Protein AF-F3BD46-F1 (afdb_monomer)

Mean predicted aligned error: 6.46 Å

Solvent-accessible surface area (backbone atoms only — not comparable to full-atom values): 10690 Å² total; per-residue (Å²): 111,69,47,58,53,50,15,53,55,27,50,74,69,71,36,75,68,16,64,72,34,66,43,64,67,52,52,50,32,27,54,51,21,28,62,57,27,61,49,89,76,69,59,54,69,64,49,46,55,55,54,48,50,62,52,49,51,61,47,48,57,54,47,53,55,53,51,52,51,35,58,75,79,46,43,91,50,68,44,73,68,30,50,53,32,47,76,59,25,43,30,92,49,39,88,86,44,49,82,42,40,62,56,34,54,51,53,49,49,57,65,46,43,44,54,47,56,66,58,53,74,60,100,55,30,68,62,47,48,54,51,52,49,54,49,40,47,58,53,27,65,80,38,77,91,44,63,35,62,53,49,43,40,19,53,50,28,17,51,48,38,56,42,53,89,78,51,92,51,63,68,64,52,51,52,49,57,51,50,53,52,50,53,59,47,45,50,56,54,53,56,59,57,76,77,108

Structure (mmCIF, N/CA/C/O backbone):
data_AF-F3BD46-F1
#
_entry.id   AF-F3BD46-F1
#
loop_
_atom_site.group_PDB
_atom_site.id
_atom_site.type_symbol
_atom_site.label_atom_id
_atom_site.label_alt_id
_atom_site.label_comp_id
_atom_site.label_asym_id
_atom_site.label_entity_id
_atom_site.label_seq_id
_atom_site.pdbx_PDB_ins_code
_atom_site.Cartn_x
_atom_site.Cartn_y
_atom_site.Cartn_z
_atom_site.occupancy
_atom_site.B_iso_or_equiv
_atom_site.auth_seq_id
_atom_site.auth_comp_id
_atom_site.auth_asym_id
_atom_site.auth_atom_id
_atom_site.pdbx_PDB_model_num
ATOM 1 N N . MET A 1 1 ? -3.972 -17.807 -8.452 1.00 60.12 1 MET A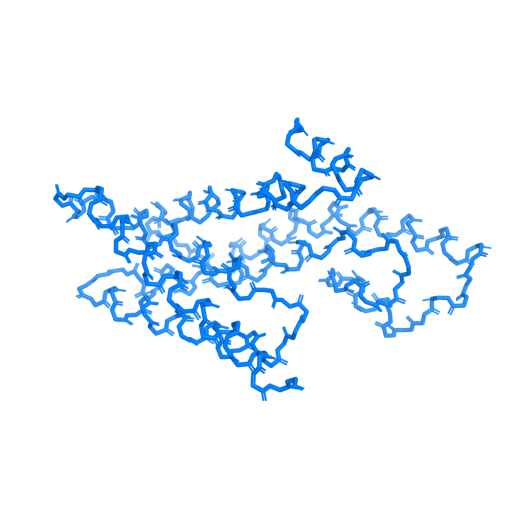 N 1
ATOM 2 C CA . MET A 1 1 ? -3.438 -18.130 -9.793 1.00 60.12 1 MET A CA 1
ATOM 3 C C . MET A 1 1 ? -4.507 -17.967 -10.872 1.00 60.12 1 MET A C 1
ATOM 5 O O . MET A 1 1 ? -4.306 -17.163 -11.768 1.00 60.12 1 MET A O 1
ATOM 9 N N . SER A 1 2 ? -5.668 -18.624 -10.754 1.00 72.56 2 SER A N 1
ATOM 10 C CA . SER A 1 2 ? -6.713 -18.619 -11.796 1.00 72.56 2 SER A CA 1
ATOM 11 C C . SER A 1 2 ? -7.241 -17.229 -12.183 1.00 72.56 2 SER A C 1
ATOM 13 O O . SER A 1 2 ? -7.426 -16.976 -13.364 1.00 72.56 2 SER A O 1
ATOM 15 N N . MET A 1 3 ? -7.403 -16.294 -11.237 1.00 77.56 3 MET A N 1
ATOM 16 C CA . MET A 1 3 ? -7.870 -14.931 -11.557 1.00 77.56 3 MET A CA 1
ATOM 17 C C . MET A 1 3 ? -6.875 -14.124 -12.408 1.00 77.56 3 MET A C 1
ATOM 19 O O . MET A 1 3 ? -7.290 -13.411 -13.310 1.00 77.56 3 MET A O 1
ATOM 23 N N . ILE A 1 4 ? -5.564 -14.281 -12.192 1.00 77.44 4 ILE A N 1
ATOM 24 C CA . ILE A 1 4 ? -4.536 -13.580 -12.985 1.00 77.44 4 ILE A CA 1
ATOM 25 C C . ILE A 1 4 ? -4.505 -14.128 -14.416 1.00 77.44 4 ILE A C 1
ATOM 27 O O . ILE A 1 4 ? -4.425 -13.366 -15.375 1.00 77.44 4 ILE A O 1
ATOM 31 N N . VAL A 1 5 ? -4.630 -15.450 -14.564 1.00 81.50 5 VAL A N 1
ATOM 32 C CA . VAL A 1 5 ? -4.698 -16.097 -15.881 1.00 81.50 5 VAL A CA 1
ATOM 33 C C . VAL A 1 5 ? -5.934 -15.621 -16.648 1.00 81.50 5 VAL A C 1
ATOM 35 O O . VAL A 1 5 ? -5.814 -15.204 -17.795 1.00 81.50 5 VAL A O 1
ATOM 38 N N . VAL A 1 6 ? -7.105 -15.604 -16.002 1.00 84.81 6 VAL A N 1
ATOM 39 C CA . VAL A 1 6 ? -8.352 -15.113 -16.613 1.00 84.81 6 VAL A CA 1
ATOM 40 C C . VAL A 1 6 ? -8.254 -13.628 -16.972 1.00 84.81 6 VAL A C 1
ATOM 42 O O . VAL A 1 6 ? -8.655 -13.255 -18.070 1.00 84.81 6 VAL A O 1
ATOM 45 N N . CYS A 1 7 ? -7.662 -12.796 -16.107 1.00 86.00 7 CYS A N 1
ATOM 46 C CA . CYS A 1 7 ? -7.383 -11.389 -16.404 1.00 86.00 7 CYS A CA 1
ATOM 47 C C . CYS A 1 7 ? -6.594 -11.242 -17.711 1.00 86.00 7 CYS A C 1
ATOM 49 O O . CYS A 1 7 ? -7.043 -10.539 -18.609 1.00 86.00 7 CYS A O 1
ATOM 51 N N . HIS A 1 8 ? -5.459 -11.930 -17.859 1.00 84.38 8 HIS A N 1
ATOM 52 C CA . HIS A 1 8 ? -4.630 -11.803 -19.061 1.00 84.38 8 HIS A CA 1
ATOM 53 C C . HIS A 1 8 ? -5.284 -12.379 -20.322 1.00 84.38 8 HIS A C 1
ATOM 55 O O . HIS A 1 8 ? -5.135 -11.796 -21.394 1.00 84.38 8 HIS A O 1
ATOM 61 N N . ILE A 1 9 ? -6.050 -13.470 -20.207 1.00 88.81 9 ILE A N 1
ATOM 62 C CA . ILE A 1 9 ? -6.841 -13.996 -21.330 1.00 88.81 9 ILE A CA 1
ATOM 63 C C . ILE A 1 9 ? -7.860 -12.944 -21.787 1.00 88.81 9 ILE A C 1
ATOM 65 O O . ILE A 1 9 ? -7.959 -12.653 -22.974 1.00 88.81 9 ILE A O 1
ATOM 69 N N . LEU A 1 10 ? -8.588 -12.323 -20.859 1.00 89.00 10 LEU A N 1
ATOM 70 C CA . LEU A 1 10 ? -9.573 -11.292 -21.192 1.00 89.00 10 LEU A CA 1
ATOM 71 C C . LEU A 1 10 ? -8.922 -10.008 -21.729 1.00 89.00 10 LEU A C 1
ATOM 73 O O . LEU A 1 10 ? -9.475 -9.416 -22.651 1.00 89.00 10 LEU A O 1
ATOM 77 N N . GLN A 1 11 ? -7.736 -9.620 -21.234 1.00 88.12 11 GLN A N 1
ATOM 78 C CA . GLN A 1 11 ? -6.953 -8.508 -21.800 1.00 88.12 11 GLN A CA 1
ATOM 79 C C . GLN A 1 11 ? -6.564 -8.783 -23.251 1.00 88.12 11 GLN A C 1
ATOM 81 O O . GLN A 1 11 ? -6.667 -7.888 -24.084 1.00 88.12 11 GLN A O 1
ATOM 86 N N . PHE A 1 12 ? -6.159 -10.018 -23.563 1.00 89.75 12 PHE A N 1
ATOM 87 C CA . PHE A 1 12 ? -5.851 -10.422 -24.934 1.00 89.75 12 PHE A CA 1
ATOM 88 C C . PHE A 1 12 ? -7.067 -10.274 -25.862 1.00 89.75 12 PHE A C 1
ATOM 90 O O . PHE A 1 12 ? -6.924 -9.828 -26.996 1.00 89.75 12 PHE A O 1
ATOM 97 N N . TYR A 1 13 ? -8.270 -10.574 -25.366 1.00 91.81 13 TYR A N 1
ATOM 98 C CA . TYR A 1 13 ? -9.524 -10.375 -26.101 1.00 91.81 13 TYR A CA 1
ATOM 99 C C . TYR A 1 13 ? -10.076 -8.938 -26.043 1.00 91.81 13 TYR A C 1
ATOM 101 O O . TYR A 1 13 ? -11.171 -8.699 -26.549 1.00 91.81 13 TYR A O 1
ATOM 109 N N . GLY A 1 14 ? -9.368 -7.985 -25.424 1.00 89.50 14 GLY A N 1
ATOM 110 C CA . GLY A 1 14 ? -9.833 -6.601 -25.274 1.00 89.50 14 GLY A CA 1
ATOM 111 C C . GLY A 1 14 ? -11.095 -6.459 -24.416 1.00 89.50 14 GLY A C 1
ATOM 112 O O . GLY A 1 14 ? -11.846 -5.503 -24.573 1.00 89.50 14 GLY A O 1
ATOM 113 N N . ASN A 1 15 ? -11.370 -7.428 -23.539 1.00 89.12 15 ASN A N 1
ATOM 114 C CA . ASN A 1 15 ? -12.560 -7.428 -22.701 1.00 89.12 15 ASN A CA 1
ATOM 115 C C . ASN A 1 15 ? -12.283 -6.733 -21.360 1.00 89.12 15 ASN A C 1
ATOM 117 O O . ASN A 1 15 ? -11.462 -7.197 -20.568 1.00 89.12 15 ASN A O 1
ATOM 121 N N . GLU A 1 16 ? -13.040 -5.674 -21.073 1.00 86.50 16 GLU A N 1
ATOM 122 C CA . GLU A 1 16 ? -12.985 -4.873 -19.838 1.00 86.50 16 GLU A CA 1
ATOM 123 C C . GLU A 1 16 ? -13.205 -5.688 -18.547 1.00 86.50 16 GLU A C 1
ATOM 125 O O . GLU A 1 16 ? -12.746 -5.304 -17.468 1.00 86.50 16 GLU A O 1
ATOM 130 N N . LEU A 1 17 ? -13.838 -6.868 -18.630 1.00 85.38 17 LEU A N 1
ATOM 131 C CA . LEU A 1 17 ? -13.924 -7.807 -17.503 1.00 85.38 17 LEU A CA 1
ATOM 132 C C . LEU A 1 17 ? -12.543 -8.230 -16.989 1.00 85.38 17 LEU A C 1
ATOM 134 O O . LEU A 1 17 ? -12.424 -8.628 -15.833 1.00 85.38 17 LEU A O 1
ATOM 138 N N . ALA A 1 18 ? -11.487 -8.099 -17.794 1.00 82.81 18 ALA A N 1
ATOM 139 C CA . ALA A 1 18 ? -10.114 -8.292 -17.350 1.00 82.81 18 ALA A CA 1
ATOM 140 C C . ALA A 1 18 ? -9.789 -7.536 -16.054 1.00 82.81 18 ALA A C 1
ATOM 142 O O . ALA A 1 18 ? -9.187 -8.103 -15.138 1.00 82.81 18 ALA A O 1
ATOM 143 N N . TYR A 1 19 ? -10.230 -6.281 -15.942 1.00 79.19 19 TYR A N 1
ATOM 144 C CA . TYR A 1 19 ? -9.939 -5.438 -14.785 1.00 79.19 19 TYR A CA 1
ATOM 145 C C . TYR A 1 19 ? -10.627 -5.933 -13.507 1.00 79.19 19 TYR A C 1
ATOM 147 O O . TYR A 1 19 ? -10.079 -5.773 -12.419 1.00 79.19 19 TYR A O 1
ATOM 155 N N . TRP A 1 20 ? -11.762 -6.629 -13.631 1.00 78.00 20 TRP A N 1
ATOM 156 C CA . TRP A 1 20 ? -12.459 -7.253 -12.501 1.00 78.00 20 TRP A CA 1
ATOM 157 C C . TRP A 1 20 ? -11.694 -8.439 -11.918 1.00 78.00 20 TRP A C 1
ATOM 159 O O . TRP A 1 20 ? -11.772 -8.706 -10.721 1.00 78.00 20 TRP A O 1
ATOM 169 N N . PHE A 1 21 ? -10.929 -9.146 -12.750 1.00 81.62 21 PHE A N 1
ATOM 170 C CA . PHE A 1 21 ? -10.084 -10.251 -12.302 1.00 81.62 21 PHE A CA 1
ATOM 171 C C . PHE A 1 21 ? -8.694 -9.783 -11.840 1.00 81.62 21 PHE A C 1
ATOM 173 O O . PHE A 1 21 ? -7.981 -10.538 -11.173 1.00 81.62 21 PHE A O 1
ATOM 180 N N . ASN A 1 22 ? -8.331 -8.522 -12.099 1.00 82.94 22 ASN A N 1
ATOM 181 C CA . ASN A 1 22 ? -7.104 -7.884 -11.617 1.00 82.94 22 ASN A CA 1
ATOM 182 C C . ASN A 1 22 ? -7.241 -7.327 -10.182 1.00 82.94 22 ASN A C 1
ATOM 184 O O . ASN A 1 22 ? -6.902 -6.178 -9.893 1.00 82.94 22 ASN A O 1
ATOM 188 N N . VAL A 1 23 ? -7.767 -8.152 -9.272 1.00 85.06 23 VAL A N 1
ATOM 189 C CA . VAL A 1 23 ? -8.013 -7.795 -7.858 1.00 85.06 23 VAL A CA 1
ATOM 190 C C . VAL A 1 23 ? -7.050 -8.480 -6.880 1.00 85.06 23 VAL A C 1
ATOM 192 O O . VAL A 1 23 ? -7.181 -8.363 -5.660 1.00 85.06 23 VAL A O 1
ATOM 195 N N . GLY A 1 24 ? -6.075 -9.232 -7.400 1.00 85.19 24 GLY A N 1
ATOM 196 C CA . GLY A 1 24 ? -5.182 -10.063 -6.589 1.00 85.19 24 GLY A CA 1
ATOM 197 C C . GLY A 1 24 ? -4.352 -9.266 -5.579 1.00 85.19 24 GLY A C 1
ATOM 198 O O . GLY A 1 24 ? -4.211 -9.692 -4.432 1.00 85.19 24 GLY A O 1
ATOM 199 N N . VAL A 1 25 ? -3.847 -8.095 -5.976 1.00 86.19 25 VAL A N 1
ATOM 200 C CA . VAL A 1 25 ? -3.050 -7.226 -5.095 1.00 86.19 25 VAL A CA 1
ATOM 201 C C . VAL A 1 25 ? -3.919 -6.650 -3.978 1.00 86.19 25 VAL A C 1
ATOM 203 O O . VAL A 1 25 ? -3.523 -6.662 -2.818 1.00 86.19 25 VAL A O 1
ATOM 206 N N . GLN A 1 26 ? -5.138 -6.229 -4.295 1.00 89.56 26 GLN A N 1
ATOM 207 C CA . GLN A 1 26 ? -6.104 -5.664 -3.360 1.00 89.56 26 GLN A CA 1
ATOM 208 C C . GLN A 1 26 ? -6.492 -6.706 -2.304 1.00 89.56 26 GLN A C 1
ATOM 210 O O . GLN A 1 26 ? -6.464 -6.411 -1.110 1.00 89.56 26 GLN A O 1
ATOM 215 N N . ILE A 1 27 ? -6.762 -7.950 -2.720 1.00 90.62 27 ILE A N 1
ATOM 216 C CA . ILE A 1 27 ? -7.024 -9.070 -1.802 1.00 90.62 27 ILE A CA 1
ATOM 217 C C . ILE A 1 27 ? -5.813 -9.322 -0.896 1.00 90.62 27 ILE A C 1
ATOM 219 O O . ILE A 1 27 ? -5.972 -9.449 0.319 1.00 90.62 27 ILE A O 1
ATOM 223 N N . PHE A 1 28 ? -4.600 -9.359 -1.459 1.00 92.56 28 PHE A N 1
ATOM 224 C CA . PHE A 1 28 ? -3.374 -9.531 -0.677 1.00 92.56 28 PHE A CA 1
ATOM 225 C C . PHE A 1 28 ? -3.211 -8.428 0.380 1.00 92.56 28 PHE A C 1
ATOM 227 O O . PHE A 1 28 ? -2.943 -8.726 1.546 1.00 92.56 28 PHE A O 1
ATOM 234 N N . LEU A 1 29 ? -3.423 -7.166 0.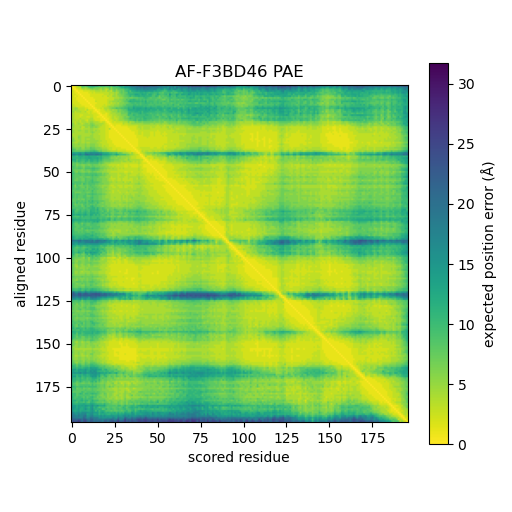001 1.00 94.50 29 LEU A N 1
ATOM 235 C CA . LEU A 1 29 ? -3.326 -6.022 0.906 1.00 94.50 29 LEU A CA 1
ATOM 236 C C . LEU A 1 29 ? -4.391 -6.064 2.006 1.00 94.50 29 LEU A C 1
ATOM 238 O O . LEU A 1 29 ? -4.065 -5.799 3.161 1.00 94.50 29 LEU A O 1
ATOM 242 N N . ILE A 1 30 ? -5.626 -6.461 1.687 1.00 95.00 30 ILE A N 1
ATOM 243 C CA . ILE A 1 30 ? -6.704 -6.634 2.674 1.00 95.00 30 ILE A CA 1
ATOM 244 C C . ILE A 1 30 ? -6.345 -7.724 3.690 1.00 95.00 30 ILE A C 1
ATOM 246 O O . ILE A 1 30 ? -6.457 -7.519 4.898 1.00 95.00 30 ILE A O 1
ATOM 250 N N . ILE A 1 31 ? -5.880 -8.885 3.222 1.00 95.56 31 ILE A N 1
ATOM 251 C CA . ILE A 1 31 ? -5.471 -9.980 4.113 1.00 95.56 31 ILE A CA 1
ATOM 252 C C . ILE A 1 31 ? -4.304 -9.526 4.995 1.00 95.56 31 ILE A C 1
ATOM 254 O O . ILE A 1 31 ? -4.313 -9.740 6.208 1.00 95.56 31 ILE A O 1
ATOM 258 N N . SER A 1 32 ? -3.308 -8.870 4.399 1.00 95.25 32 SER A N 1
ATOM 259 C CA . SER A 1 32 ? -2.136 -8.391 5.122 1.00 95.25 32 SER A CA 1
ATOM 260 C C . SER A 1 32 ? -2.510 -7.359 6.189 1.00 95.25 32 SER A C 1
ATOM 262 O O . SER A 1 32 ? -2.075 -7.492 7.335 1.00 95.25 32 SER A O 1
ATOM 264 N N . GLY A 1 33 ? -3.322 -6.356 5.848 1.00 95.81 33 GLY A N 1
ATOM 265 C CA . GLY A 1 33 ? -3.763 -5.328 6.789 1.00 95.81 33 GLY A CA 1
ATOM 266 C C . GLY A 1 33 ? -4.569 -5.930 7.935 1.00 95.81 33 GLY A C 1
ATOM 267 O O . GLY A 1 33 ? -4.274 -5.650 9.097 1.00 95.81 33 GLY A O 1
ATOM 268 N N . TYR A 1 34 ? -5.485 -6.856 7.636 1.00 95.50 34 TYR A N 1
ATOM 269 C CA . TYR A 1 34 ? -6.251 -7.587 8.649 1.00 95.50 34 TYR A CA 1
ATOM 270 C C . TYR A 1 34 ? -5.360 -8.376 9.626 1.00 95.50 34 TYR A C 1
ATOM 272 O O . TYR A 1 34 ? -5.562 -8.326 10.841 1.00 95.50 34 TYR A O 1
ATOM 280 N N . LEU A 1 35 ? -4.347 -9.093 9.125 1.00 94.81 35 LEU A N 1
ATOM 281 C CA . LEU A 1 35 ? -3.439 -9.887 9.964 1.00 94.81 35 LEU A CA 1
ATOM 282 C C . LEU A 1 35 ? -2.547 -9.017 10.858 1.00 94.81 35 LEU A C 1
ATOM 284 O O . LEU A 1 35 ? -2.291 -9.369 12.011 1.00 94.81 35 LEU A O 1
ATOM 288 N N . TYR A 1 36 ? -2.051 -7.886 10.351 1.00 94.62 36 TYR A N 1
ATOM 289 C CA . TYR A 1 36 ? -1.250 -6.971 11.165 1.00 94.62 36 TYR A CA 1
ATOM 290 C C . TYR A 1 36 ? -2.107 -6.142 12.130 1.00 94.62 36 TYR A C 1
ATOM 292 O O . TYR A 1 36 ? -1.639 -5.833 13.227 1.00 94.62 36 TYR A O 1
ATOM 300 N N . GLY A 1 37 ? -3.360 -5.849 11.776 1.00 92.69 37 GLY A N 1
ATOM 301 C CA . GLY A 1 37 ? -4.309 -5.128 12.624 1.00 92.69 37 GLY A CA 1
ATOM 302 C C . GLY A 1 37 ? -4.684 -5.871 13.906 1.00 92.69 37 GLY A C 1
ATOM 303 O O . GLY A 1 37 ? -4.949 -5.226 14.914 1.00 92.69 37 GLY A O 1
ATOM 304 N N . GLN A 1 38 ? -4.601 -7.204 13.915 1.00 91.44 38 GLN A N 1
ATOM 305 C CA . GLN A 1 38 ? -4.827 -8.031 15.111 1.00 91.44 38 GLN A CA 1
ATOM 306 C C . GLN A 1 38 ? -3.676 -7.982 16.125 1.00 91.44 38 GLN A C 1
ATOM 308 O O . GLN A 1 38 ? -3.826 -8.414 17.266 1.00 91.44 38 GLN A O 1
ATOM 313 N N . LYS A 1 39 ? -2.493 -7.490 15.738 1.00 90.00 39 LYS A N 1
ATOM 314 C CA . LYS A 1 39 ? -1.341 -7.469 16.646 1.00 90.00 39 LYS A CA 1
ATOM 315 C C . LYS A 1 39 ? -1.489 -6.336 17.652 1.00 90.00 39 LYS A C 1
ATOM 317 O O . LYS A 1 39 ? -1.565 -5.168 17.271 1.00 90.00 39 LYS A O 1
ATOM 322 N N . SER A 1 40 ? -1.464 -6.673 18.940 1.00 77.25 40 SER A N 1
ATOM 323 C CA . SER A 1 40 ? -1.610 -5.710 20.039 1.00 77.25 40 SER A CA 1
ATOM 324 C C . SER A 1 40 ? -0.524 -4.632 20.025 1.00 77.25 40 SER A C 1
ATOM 326 O O . SER A 1 40 ? -0.832 -3.454 20.184 1.00 77.25 40 SER A O 1
ATOM 328 N N . ARG A 1 41 ? 0.735 -5.009 19.766 1.00 78.88 41 ARG A N 1
ATOM 329 C CA . ARG A 1 41 ? 1.866 -4.079 19.676 1.00 78.88 41 ARG A CA 1
ATOM 330 C C . ARG A 1 41 ? 2.808 -4.456 18.541 1.00 78.88 41 ARG A C 1
ATOM 332 O O . ARG A 1 41 ? 3.178 -5.617 18.382 1.00 78.88 41 ARG A O 1
ATOM 339 N N . ILE A 1 42 ? 3.236 -3.449 17.786 1.00 87.56 42 ILE A N 1
ATOM 340 C CA . ILE A 1 42 ? 4.229 -3.586 16.722 1.00 87.56 42 ILE A CA 1
ATOM 341 C C . ILE A 1 42 ? 5.456 -2.750 17.096 1.00 87.56 42 ILE A C 1
ATOM 343 O O . ILE A 1 42 ? 5.364 -1.532 17.227 1.00 87.56 42 ILE A O 1
ATOM 347 N N . ASN A 1 43 ? 6.608 -3.400 17.285 1.00 91.38 43 ASN A N 1
ATOM 348 C CA . ASN A 1 43 ? 7.888 -2.701 17.411 1.00 91.38 43 ASN A CA 1
ATOM 349 C C . ASN A 1 43 ? 8.330 -2.231 16.020 1.00 91.38 43 ASN A C 1
ATOM 351 O O . ASN A 1 43 ? 8.633 -3.062 15.165 1.00 91.38 43 ASN A O 1
ATOM 355 N N . SER A 1 44 ? 8.365 -0.916 15.797 1.00 91.12 44 SER A N 1
ATOM 356 C CA . SER A 1 44 ? 8.598 -0.327 14.474 1.00 91.12 44 SER A CA 1
ATOM 357 C C . SER A 1 44 ? 9.902 -0.796 13.825 1.00 91.12 44 SER A C 1
ATOM 359 O O . SER A 1 44 ? 9.886 -1.234 12.679 1.00 91.12 44 SER A O 1
ATOM 361 N N . ILE A 1 45 ? 11.024 -0.754 14.552 1.00 91.25 45 ILE A N 1
ATOM 362 C CA . ILE A 1 45 ? 12.352 -1.054 13.987 1.00 91.25 45 ILE A CA 1
ATOM 363 C C . ILE A 1 45 ? 12.441 -2.528 13.590 1.00 91.25 45 ILE A C 1
ATOM 365 O O . ILE A 1 45 ? 12.858 -2.867 12.481 1.00 91.25 45 ILE A O 1
ATOM 369 N N . GLU A 1 46 ? 12.018 -3.411 14.492 1.00 92.88 46 GLU A N 1
ATOM 370 C CA . GLU A 1 46 ? 12.056 -4.852 14.261 1.00 92.88 46 GLU A CA 1
ATOM 371 C C . GLU A 1 46 ? 11.088 -5.263 13.144 1.00 92.88 46 GLU A C 1
ATOM 373 O O . GLU A 1 46 ? 11.421 -6.093 12.294 1.00 92.88 46 GLU A O 1
ATOM 378 N N . PHE A 1 47 ? 9.919 -4.618 13.091 1.00 93.50 47 PHE A N 1
ATOM 379 C CA . PHE A 1 47 ? 8.936 -4.810 12.035 1.00 93.50 47 PHE A CA 1
ATOM 380 C C . PHE A 1 47 ? 9.487 -4.424 10.664 1.00 93.50 47 PHE A C 1
ATOM 382 O O . PHE A 1 47 ? 9.397 -5.227 9.732 1.00 93.50 47 PHE A O 1
ATOM 389 N N . TYR A 1 48 ? 10.074 -3.231 10.530 1.00 93.44 48 TYR A N 1
ATOM 390 C CA . TYR A 1 48 ? 10.654 -2.798 9.261 1.00 93.44 48 TYR A CA 1
ATOM 391 C C . TYR A 1 48 ? 11.765 -3.743 8.840 1.00 93.44 48 TYR A C 1
ATOM 393 O O . TYR A 1 48 ? 11.680 -4.325 7.764 1.00 93.44 48 TYR A O 1
ATOM 401 N N . LYS A 1 49 ? 12.743 -4.002 9.716 1.00 93.25 49 LYS A N 1
ATOM 402 C CA . LYS A 1 49 ? 13.877 -4.880 9.405 1.00 93.25 49 LYS A CA 1
ATOM 403 C C . LYS A 1 49 ? 13.418 -6.258 8.932 1.00 93.25 49 LYS A C 1
ATOM 405 O O . LYS A 1 49 ? 13.912 -6.750 7.922 1.00 93.25 49 LYS A O 1
ATOM 410 N N . LYS A 1 50 ? 12.464 -6.876 9.633 1.00 93.69 50 LYS A N 1
ATOM 411 C CA . LYS A 1 50 ? 11.957 -8.210 9.294 1.00 93.69 50 LYS A CA 1
ATOM 412 C C . LYS A 1 50 ? 11.239 -8.227 7.947 1.00 93.69 50 LYS A C 1
ATOM 414 O O . LYS A 1 50 ? 11.533 -9.078 7.110 1.00 93.69 50 LYS A O 1
ATOM 419 N N . ASN A 1 51 ? 10.285 -7.320 7.745 1.00 91.75 51 ASN A N 1
ATOM 420 C CA . ASN A 1 51 ? 9.418 -7.369 6.572 1.00 91.75 51 ASN A CA 1
ATOM 421 C C . ASN A 1 51 ? 10.095 -6.799 5.316 1.00 91.75 51 ASN A C 1
ATOM 423 O O . ASN A 1 51 ? 9.917 -7.356 4.237 1.00 91.75 51 ASN A O 1
ATOM 427 N N . PHE A 1 52 ? 10.915 -5.752 5.457 1.00 91.06 52 PHE A N 1
ATOM 428 C CA . PHE A 1 52 ? 11.687 -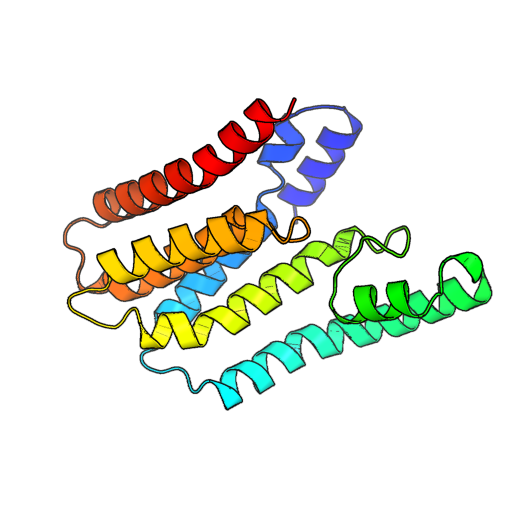5.197 4.345 1.00 91.06 52 PHE A CA 1
ATOM 429 C C . PHE A 1 52 ? 12.729 -6.195 3.871 1.00 91.06 52 PHE A C 1
ATOM 431 O O . PHE A 1 52 ? 12.789 -6.458 2.679 1.00 91.06 52 PHE A O 1
ATOM 438 N N . LYS A 1 53 ? 13.491 -6.813 4.787 1.00 92.12 53 LYS A N 1
ATOM 439 C CA . LYS A 1 53 ? 14.463 -7.848 4.412 1.00 92.12 53 LYS A CA 1
ATOM 440 C C . LYS A 1 53 ? 13.782 -8.995 3.668 1.00 92.12 53 LYS A C 1
ATOM 442 O O . LYS A 1 53 ? 14.280 -9.421 2.639 1.00 92.12 53 LYS A O 1
ATOM 447 N N . LYS A 1 54 ? 12.629 -9.461 4.159 1.00 89.81 54 LYS A N 1
ATOM 448 C CA . LYS A 1 54 ? 11.882 -10.552 3.522 1.00 89.81 54 LYS A CA 1
ATOM 449 C C . LYS A 1 54 ? 11.513 -10.238 2.066 1.00 89.81 54 LYS A C 1
ATOM 451 O O . LYS A 1 54 ? 11.651 -11.108 1.227 1.00 89.81 54 LYS A O 1
ATOM 456 N N . ILE A 1 55 ? 11.039 -9.027 1.774 1.00 91.31 55 ILE A N 1
ATOM 457 C CA . ILE A 1 55 ? 10.591 -8.666 0.419 1.00 91.31 55 ILE A CA 1
ATOM 458 C C . ILE A 1 55 ? 11.769 -8.251 -0.467 1.00 91.31 55 ILE A C 1
ATOM 460 O O . ILE A 1 55 ? 11.904 -8.734 -1.587 1.00 91.31 55 ILE A O 1
ATOM 464 N N . LEU A 1 56 ? 12.618 -7.349 0.028 1.00 90.88 56 LEU A N 1
ATOM 465 C CA . LEU A 1 56 ? 13.693 -6.752 -0.760 1.00 90.88 56 LEU A CA 1
ATOM 466 C C . LEU A 1 56 ? 14.803 -7.748 -1.080 1.00 90.88 56 LEU A C 1
ATOM 468 O O . LEU A 1 56 ? 15.379 -7.639 -2.151 1.00 90.88 56 LEU A O 1
ATOM 472 N N . CYS A 1 57 ? 15.101 -8.721 -0.211 1.00 91.44 57 CYS A N 1
ATOM 473 C CA . CYS A 1 57 ? 16.122 -9.722 -0.530 1.00 91.44 57 CYS A CA 1
ATOM 474 C C . CYS A 1 57 ? 15.727 -10.547 -1.758 1.00 91.44 57 CYS A C 1
ATOM 476 O O . CYS A 1 57 ? 16.497 -10.599 -2.715 1.00 91.44 57 CYS A O 1
ATOM 478 N N . ASP A 1 58 ? 14.527 -11.130 -1.757 1.00 89.88 58 ASP A N 1
ATOM 479 C CA . ASP A 1 58 ? 14.047 -11.945 -2.877 1.00 89.88 58 ASP A CA 1
ATOM 480 C C . ASP A 1 58 ? 13.936 -11.098 -4.154 1.00 89.88 58 ASP A C 1
ATOM 482 O O . ASP A 1 58 ? 14.375 -11.506 -5.230 1.00 89.88 58 ASP A O 1
ATOM 486 N N . TYR A 1 59 ? 13.431 -9.869 -4.016 1.00 91.44 59 TYR A N 1
ATOM 487 C CA . TYR A 1 59 ? 13.334 -8.924 -5.121 1.00 91.44 59 TYR A CA 1
ATOM 488 C C . TYR A 1 59 ? 14.697 -8.552 -5.713 1.00 91.44 59 TYR A C 1
ATOM 490 O O . TYR A 1 59 ? 14.868 -8.594 -6.929 1.00 91.44 59 TYR A O 1
ATOM 498 N N . TRP A 1 60 ? 15.681 -8.203 -4.881 1.00 91.88 60 TRP A N 1
ATOM 499 C CA . TRP A 1 60 ? 16.998 -7.781 -5.351 1.00 91.88 60 TRP A CA 1
ATOM 500 C C . TRP A 1 60 ? 17.773 -8.912 -6.011 1.00 91.88 60 TRP A C 1
ATOM 502 O O . TRP A 1 60 ? 18.500 -8.649 -6.964 1.00 91.88 60 TRP A O 1
ATOM 512 N N . ILE A 1 61 ? 17.587 -10.161 -5.575 1.00 92.19 61 ILE A N 1
ATOM 513 C CA . ILE A 1 61 ? 18.166 -11.320 -6.267 1.00 92.19 61 ILE A CA 1
ATOM 514 C C . ILE A 1 61 ? 17.647 -11.374 -7.709 1.00 92.19 61 ILE A C 1
ATOM 516 O O . ILE A 1 61 ? 18.445 -11.438 -8.645 1.00 92.19 61 ILE A O 1
ATOM 520 N N . CYS A 1 62 ? 16.329 -11.272 -7.906 1.00 90.44 62 CYS A N 1
ATOM 521 C CA . CYS A 1 62 ? 15.746 -11.214 -9.247 1.00 90.44 62 CYS A CA 1
ATOM 522 C C . CYS A 1 62 ? 16.216 -9.977 -10.025 1.00 90.44 62 CYS A C 1
ATOM 524 O O . CYS A 1 62 ? 16.566 -10.087 -11.199 1.00 90.44 62 CYS A O 1
ATOM 526 N N . LEU A 1 63 ? 16.257 -8.812 -9.375 1.00 91.19 63 LEU A N 1
ATOM 527 C CA . LEU A 1 63 ? 16.652 -7.558 -10.006 1.00 91.19 63 LEU A CA 1
ATOM 528 C C . LEU A 1 63 ? 18.100 -7.602 -10.503 1.00 91.19 63 LEU A C 1
ATOM 530 O O . LEU A 1 63 ? 18.351 -7.171 -11.619 1.00 91.19 63 LEU A O 1
ATOM 534 N N . ILE A 1 64 ? 19.039 -8.152 -9.727 1.00 92.50 64 ILE A N 1
ATOM 535 C CA . ILE A 1 64 ? 20.443 -8.293 -10.144 1.00 92.50 64 ILE A CA 1
ATOM 536 C C . ILE A 1 64 ? 20.536 -9.121 -11.425 1.00 92.50 64 ILE A C 1
ATOM 538 O O . ILE A 1 64 ? 21.197 -8.702 -12.371 1.00 92.50 64 ILE A O 1
ATOM 542 N N . VAL A 1 65 ? 19.838 -10.259 -11.487 1.00 92.38 65 VAL A N 1
ATOM 543 C CA . VAL A 1 65 ? 19.813 -11.102 -12.691 1.00 92.38 65 VAL A CA 1
ATOM 544 C C . VAL A 1 65 ? 19.267 -10.314 -13.881 1.00 92.38 65 VAL A C 1
ATOM 546 O O . VAL A 1 65 ? 19.902 -10.281 -14.932 1.00 92.38 65 VAL A O 1
ATOM 549 N N . VAL A 1 66 ? 18.138 -9.618 -13.712 1.00 90.44 66 VAL A N 1
ATOM 550 C CA . VAL A 1 66 ? 17.536 -8.795 -14.773 1.00 90.44 66 VAL A CA 1
ATOM 551 C C . VAL A 1 66 ? 18.493 -7.692 -15.233 1.00 90.44 66 VAL A C 1
ATOM 553 O O . VAL A 1 66 ? 18.706 -7.538 -16.433 1.00 90.44 66 VAL A O 1
ATOM 556 N N . LEU A 1 67 ? 19.120 -6.959 -14.310 1.00 90.94 67 LEU A N 1
ATOM 557 C CA . LEU A 1 67 ? 20.061 -5.886 -14.638 1.00 90.94 67 LEU A CA 1
ATOM 558 C C . LEU A 1 67 ? 21.290 -6.404 -15.398 1.00 90.94 67 LEU A C 1
ATOM 560 O O . LEU A 1 67 ? 21.755 -5.724 -16.310 1.00 90.94 67 LEU A O 1
ATOM 564 N N . LEU A 1 68 ? 21.779 -7.612 -15.091 1.00 92.56 68 LEU A N 1
ATOM 565 C CA . LEU A 1 68 ? 22.859 -8.249 -15.855 1.00 92.56 68 LEU A CA 1
ATOM 566 C C . LEU A 1 68 ? 22.443 -8.521 -17.306 1.00 92.56 68 LEU A C 1
ATOM 568 O O . LEU A 1 68 ? 23.195 -8.201 -18.224 1.00 92.56 68 LEU A O 1
ATOM 572 N N . PHE A 1 69 ? 21.237 -9.052 -17.533 1.00 92.69 69 PHE A N 1
ATOM 573 C CA . PHE A 1 69 ? 20.716 -9.239 -18.892 1.00 92.69 69 PHE A CA 1
ATOM 574 C C . PHE A 1 69 ? 20.575 -7.905 -19.633 1.00 92.69 69 PHE A C 1
ATOM 576 O O . PHE A 1 69 ? 21.011 -7.789 -20.778 1.00 92.69 69 PHE A O 1
ATOM 583 N N . TYR A 1 70 ? 20.035 -6.878 -18.976 1.00 92.19 70 TYR A N 1
ATOM 584 C CA . TYR A 1 70 ? 19.924 -5.548 -19.573 1.00 92.19 70 TYR A CA 1
ATOM 585 C C . TYR A 1 70 ? 21.289 -4.964 -19.943 1.00 92.19 70 TYR A C 1
ATOM 587 O O . TYR A 1 70 ? 21.433 -4.427 -21.036 1.00 92.19 70 TYR A O 1
ATOM 595 N N . GLN A 1 71 ? 22.300 -5.118 -19.087 1.00 91.56 71 GLN A N 1
ATOM 596 C CA . GLN A 1 71 ? 23.654 -4.641 -19.363 1.00 91.56 71 GLN A CA 1
ATOM 597 C C . GLN A 1 71 ? 24.293 -5.336 -20.579 1.00 91.56 71 GLN A C 1
ATOM 599 O O . GLN A 1 71 ? 25.041 -4.698 -21.315 1.00 91.56 71 GLN A O 1
ATOM 604 N N . LEU A 1 72 ? 24.009 -6.627 -20.793 1.00 94.12 72 LEU A N 1
ATOM 605 C CA . LEU A 1 72 ? 24.582 -7.416 -21.891 1.00 94.12 72 LEU A CA 1
ATOM 606 C C . LEU A 1 72 ? 23.891 -7.170 -23.238 1.00 94.12 72 LEU A C 1
ATOM 608 O O . LEU A 1 72 ? 24.566 -7.122 -24.263 1.00 94.12 72 LEU A O 1
ATOM 612 N N . TYR A 1 73 ? 22.562 -7.039 -23.246 1.00 93.19 73 TYR A N 1
ATOM 613 C CA . TYR A 1 73 ? 21.776 -7.033 -24.486 1.00 93.19 73 TYR A CA 1
ATOM 614 C C . TYR A 1 73 ? 21.184 -5.668 -24.842 1.00 93.19 73 TYR A C 1
ATOM 616 O O . TYR A 1 73 ? 20.981 -5.378 -26.019 1.00 93.19 73 TYR A O 1
ATOM 624 N N . THR A 1 74 ? 20.892 -4.823 -23.852 1.00 90.44 74 THR A N 1
ATOM 625 C CA . THR A 1 74 ? 20.226 -3.527 -24.057 1.00 90.44 74 THR A CA 1
ATOM 626 C C . THR A 1 74 ? 20.717 -2.465 -23.056 1.00 90.44 74 THR A C 1
ATOM 628 O O . THR A 1 74 ? 19.922 -1.955 -22.251 1.00 90.44 74 THR A O 1
ATOM 631 N N . PRO A 1 75 ? 22.021 -2.124 -23.061 1.00 89.56 75 PRO A N 1
ATOM 632 C CA . PRO A 1 75 ? 22.628 -1.247 -22.057 1.00 89.56 75 PRO A CA 1
ATOM 633 C C . PRO A 1 75 ? 22.052 0.177 -22.060 1.00 89.56 75 PRO A C 1
ATOM 635 O O . PRO A 1 75 ? 22.122 0.864 -21.047 1.00 89.56 75 PRO A O 1
ATOM 638 N N . GLN A 1 76 ? 21.417 0.613 -23.152 1.00 88.31 76 GLN A N 1
ATOM 639 C CA . GLN A 1 76 ? 20.794 1.935 -23.277 1.00 88.31 76 GLN A CA 1
ATOM 640 C C . GLN A 1 76 ? 19.693 2.219 -22.240 1.00 88.31 76 GLN A C 1
ATOM 642 O O . GLN A 1 76 ? 19.394 3.380 -21.973 1.00 88.31 76 GLN A O 1
ATOM 647 N N . TYR A 1 77 ? 19.089 1.183 -21.645 1.00 84.94 77 TYR A N 1
ATOM 648 C CA . TYR A 1 77 ? 18.072 1.345 -20.597 1.00 84.94 77 TYR A CA 1
ATOM 649 C C . TYR A 1 77 ? 18.668 1.419 -19.180 1.00 84.94 77 TYR A C 1
ATOM 651 O O . TYR A 1 77 ? 17.961 1.791 -18.237 1.00 84.94 77 TYR A O 1
ATOM 659 N N . ILE A 1 78 ? 19.960 1.105 -19.021 1.00 87.94 78 ILE A N 1
ATOM 660 C CA . ILE A 1 78 ? 20.683 1.172 -17.749 1.00 87.94 78 ILE A CA 1
ATOM 661 C C . ILE A 1 78 ? 21.269 2.573 -17.581 1.00 87.94 78 ILE A C 1
ATOM 663 O O . ILE A 1 78 ? 22.343 2.901 -18.076 1.00 87.94 78 ILE A O 1
ATOM 667 N N . ASN A 1 79 ? 20.555 3.413 -16.838 1.00 89.31 79 ASN A N 1
ATOM 668 C CA . ASN A 1 79 ? 21.083 4.669 -16.321 1.00 89.31 79 ASN A CA 1
ATOM 669 C C . ASN A 1 79 ? 20.887 4.726 -14.799 1.00 89.31 79 ASN A C 1
ATOM 671 O O . ASN A 1 79 ? 20.101 3.967 -14.226 1.00 89.31 79 ASN A O 1
ATOM 675 N N . PHE A 1 80 ? 21.625 5.615 -14.137 1.00 88.19 80 PHE A N 1
ATOM 676 C CA . PHE A 1 80 ? 21.634 5.712 -12.677 1.00 88.19 80 PHE A CA 1
ATOM 677 C C . PHE A 1 80 ? 20.233 5.940 -12.085 1.00 88.19 80 PHE A C 1
ATOM 679 O O . PHE A 1 80 ? 19.852 5.280 -11.119 1.00 88.19 80 PHE A O 1
ATOM 686 N N . GLU A 1 81 ? 19.439 6.816 -12.703 1.00 88.81 81 GLU A N 1
ATOM 687 C CA . GLU A 1 81 ? 18.071 7.113 -12.273 1.00 88.81 81 GLU A CA 1
ATOM 688 C C . GLU A 1 81 ? 17.162 5.876 -12.360 1.00 88.81 81 GLU A C 1
ATOM 690 O O . GLU A 1 81 ? 16.457 5.543 -11.406 1.00 88.81 81 GLU A O 1
ATOM 695 N N . ASN A 1 82 ? 17.213 5.158 -13.479 1.00 87.62 82 ASN A N 1
ATOM 696 C CA . ASN A 1 82 ? 16.437 3.951 -13.734 1.00 87.62 82 ASN A CA 1
ATOM 697 C C . ASN A 1 82 ? 16.812 2.819 -12.781 1.00 87.62 82 ASN A C 1
ATOM 699 O O . ASN A 1 82 ? 15.930 2.112 -12.298 1.00 87.62 82 ASN A O 1
ATOM 703 N N . VAL A 1 83 ? 18.103 2.666 -12.477 1.00 88.44 83 VAL A N 1
ATOM 704 C CA . VAL A 1 83 ? 18.583 1.669 -11.515 1.00 88.44 83 VAL A CA 1
ATOM 705 C C . VAL A 1 83 ? 18.091 2.001 -10.108 1.00 88.44 83 VAL A C 1
ATOM 707 O O . VAL A 1 83 ? 17.585 1.112 -9.426 1.00 88.44 83 VAL A O 1
ATOM 710 N N . ILE A 1 84 ? 18.150 3.268 -9.681 1.00 88.19 84 ILE A N 1
ATOM 711 C CA . ILE A 1 84 ? 17.595 3.686 -8.383 1.00 88.19 84 ILE A CA 1
ATOM 712 C C . ILE A 1 84 ? 16.095 3.406 -8.319 1.00 88.19 84 ILE A C 1
ATOM 714 O O . ILE A 1 84 ? 15.627 2.793 -7.358 1.00 88.19 84 ILE A O 1
ATOM 718 N N . LYS A 1 85 ? 15.340 3.816 -9.344 1.00 86.06 85 LYS A N 1
ATOM 719 C CA . LYS A 1 85 ? 13.898 3.550 -9.426 1.00 86.06 85 LYS A CA 1
ATOM 720 C C . LYS A 1 85 ? 13.619 2.047 -9.322 1.00 86.06 85 LYS A C 1
ATOM 722 O O . LYS A 1 85 ? 12.800 1.635 -8.500 1.00 86.06 85 LYS A O 1
ATOM 727 N N . ALA A 1 86 ? 14.376 1.223 -10.046 1.00 87.19 86 ALA A N 1
ATOM 728 C CA . ALA A 1 86 ? 14.251 -0.226 -9.991 1.00 87.19 86 ALA A CA 1
ATOM 729 C C . ALA A 1 86 ? 14.576 -0.795 -8.599 1.00 87.19 86 ALA A C 1
ATOM 731 O O . ALA A 1 86 ? 13.822 -1.628 -8.110 1.00 87.19 86 ALA A O 1
ATOM 732 N N . ILE A 1 87 ? 15.609 -0.323 -7.895 1.00 87.44 87 ILE A N 1
ATOM 733 C CA . ILE A 1 87 ? 15.949 -0.799 -6.536 1.00 87.44 87 ILE A CA 1
ATOM 734 C C . ILE A 1 87 ? 14.778 -0.635 -5.556 1.00 87.44 87 ILE A C 1
ATOM 736 O O . ILE A 1 87 ? 14.568 -1.506 -4.707 1.00 87.44 87 ILE A O 1
ATOM 740 N N . PHE A 1 88 ? 13.996 0.439 -5.700 1.00 81.88 88 PHE A N 1
ATOM 741 C CA . PHE A 1 88 ? 12.817 0.724 -4.874 1.00 81.88 88 PHE A CA 1
ATOM 742 C C . PHE A 1 88 ? 11.493 0.194 -5.455 1.00 81.88 88 PHE A C 1
ATOM 744 O O . PHE A 1 88 ? 10.428 0.455 -4.895 1.00 81.88 88 PHE A O 1
ATOM 751 N N . GLY A 1 89 ? 11.536 -0.570 -6.552 1.00 78.00 89 GLY A N 1
ATOM 752 C CA . GLY A 1 89 ? 10.342 -1.143 -7.185 1.00 78.00 89 GLY A CA 1
ATOM 753 C C . GLY A 1 89 ? 9.467 -0.118 -7.916 1.00 78.00 89 GLY A C 1
ATOM 754 O O . GLY A 1 89 ? 8.291 -0.379 -8.159 1.00 78.00 89 GLY A O 1
ATOM 755 N N . VAL A 1 90 ? 10.023 1.048 -8.258 1.00 80.31 90 VAL A N 1
ATOM 756 C CA . VAL A 1 90 ? 9.380 2.087 -9.072 1.00 80.31 90 VAL A CA 1
ATOM 757 C C . VAL A 1 90 ? 9.724 1.799 -10.532 1.00 80.31 90 VAL A C 1
ATOM 759 O O . VAL A 1 90 ? 10.880 1.878 -10.938 1.00 80.31 90 VAL A O 1
ATOM 762 N N . SER A 1 91 ? 8.741 1.404 -11.337 1.00 62.88 91 SER A N 1
ATOM 763 C CA . SER A 1 91 ? 9.012 0.658 -12.572 1.00 62.88 91 SER A CA 1
ATOM 764 C C . SER A 1 91 ? 9.033 1.469 -13.876 1.00 62.88 91 SER A C 1
ATOM 766 O O . SER A 1 91 ? 9.106 0.885 -14.954 1.00 62.88 91 SER A O 1
ATOM 768 N N . ASN A 1 92 ? 9.054 2.803 -13.825 1.00 65.94 92 ASN A N 1
ATOM 769 C CA . ASN A 1 92 ? 8.900 3.631 -15.035 1.00 65.94 92 ASN A CA 1
ATOM 770 C C . ASN A 1 92 ? 10.200 3.866 -15.834 1.00 65.94 92 ASN A C 1
ATOM 772 O O . ASN A 1 92 ? 10.200 4.663 -16.765 1.00 65.94 92 ASN A O 1
ATOM 776 N N . GLY A 1 93 ? 11.313 3.222 -15.465 1.00 69.75 93 GLY A N 1
ATOM 777 C CA . GLY A 1 93 ? 12.622 3.474 -16.081 1.00 69.75 93 GLY A CA 1
ATOM 778 C C . GLY A 1 93 ? 13.090 2.425 -17.092 1.00 69.75 93 GLY A C 1
ATOM 779 O O . GLY A 1 93 ? 13.726 2.762 -18.087 1.00 69.75 93 GLY A O 1
ATOM 780 N N . ILE A 1 94 ? 12.781 1.149 -16.847 1.00 83.06 94 ILE A N 1
ATOM 781 C CA . ILE A 1 94 ? 13.305 0.021 -17.625 1.00 83.06 94 ILE A CA 1
ATOM 782 C C . ILE A 1 94 ? 12.117 -0.786 -18.168 1.00 83.06 94 ILE A C 1
ATOM 784 O O . ILE A 1 94 ? 11.275 -1.216 -17.371 1.00 83.06 94 ILE A O 1
ATOM 788 N N . PRO A 1 95 ? 12.023 -1.012 -19.492 1.00 83.12 95 PRO A N 1
ATOM 789 C CA . PRO A 1 95 ? 10.949 -1.807 -20.083 1.00 83.12 95 PRO A CA 1
ATOM 790 C C . PRO A 1 95 ? 10.789 -3.178 -19.403 1.00 83.12 95 PRO A C 1
ATOM 792 O O . PRO A 1 95 ? 11.739 -3.758 -18.889 1.00 83.12 95 PRO A O 1
ATOM 795 N N . GLY A 1 96 ? 9.571 -3.712 -19.330 1.00 78.31 96 GLY A N 1
ATOM 796 C CA . GLY A 1 96 ? 9.317 -5.032 -18.728 1.00 78.31 96 GLY A CA 1
ATOM 797 C C . GLY A 1 96 ? 9.448 -5.117 -17.196 1.00 78.31 96 GLY A C 1
ATOM 798 O O . GLY A 1 96 ? 8.816 -5.983 -16.596 1.00 78.31 96 GLY A O 1
ATOM 799 N N . LEU A 1 97 ? 10.150 -4.189 -16.528 1.00 81.50 97 LEU A N 1
ATOM 800 C CA . LEU A 1 97 ? 10.140 -4.076 -15.060 1.00 81.50 97 LEU A CA 1
ATOM 801 C C . LEU A 1 97 ? 8.829 -3.462 -14.528 1.00 81.50 97 LEU A C 1
ATOM 803 O O . LEU A 1 97 ? 8.592 -3.461 -13.320 1.00 81.50 97 LEU A O 1
ATOM 807 N N . GLY A 1 98 ? 7.945 -3.005 -15.427 1.00 74.69 98 GLY A N 1
ATOM 808 C CA . GLY A 1 98 ? 6.608 -2.475 -15.142 1.00 74.69 98 GLY A CA 1
ATOM 809 C C . GLY A 1 98 ? 5.857 -3.271 -14.077 1.00 74.69 98 GLY A C 1
ATOM 810 O O . GLY A 1 98 ? 5.383 -2.695 -13.103 1.00 74.69 98 GLY A O 1
ATOM 811 N N . HIS A 1 99 ? 5.835 -4.599 -14.211 1.00 75.50 99 HIS A N 1
ATOM 812 C CA . HIS A 1 99 ? 5.075 -5.525 -13.366 1.00 75.50 99 HIS A CA 1
ATOM 813 C C . HIS A 1 99 ? 5.502 -5.576 -11.891 1.00 75.50 99 HIS A C 1
ATOM 815 O O . HIS A 1 99 ? 4.756 -6.114 -11.078 1.00 75.50 99 HIS A O 1
ATOM 821 N N . TYR A 1 100 ? 6.654 -5.013 -11.518 1.00 82.12 100 TYR A N 1
ATOM 822 C CA . TYR A 1 100 ? 7.125 -4.983 -10.127 1.00 82.12 100 TYR A CA 1
ATOM 823 C C . TYR A 1 100 ? 6.546 -3.823 -9.304 1.00 82.12 100 TYR A C 1
ATOM 825 O O . TYR A 1 100 ? 6.851 -3.716 -8.114 1.00 82.12 100 TYR A O 1
ATOM 833 N N . TRP A 1 101 ? 5.673 -2.996 -9.897 1.00 83.81 101 TRP A N 1
ATOM 834 C CA . TRP A 1 101 ? 5.036 -1.847 -9.240 1.00 83.81 101 TRP A CA 1
ATOM 835 C C . TRP A 1 101 ? 4.439 -2.195 -7.865 1.00 83.81 101 TRP A C 1
ATOM 837 O O . TRP A 1 101 ? 4.548 -1.408 -6.924 1.00 83.81 101 TRP A O 1
ATOM 847 N N . PHE A 1 102 ? 3.876 -3.398 -7.703 1.00 84.50 102 PHE A N 1
ATOM 848 C CA . PHE A 1 102 ? 3.188 -3.806 -6.473 1.00 84.50 102 PHE A CA 1
ATOM 849 C C . PHE A 1 102 ? 4.131 -3.946 -5.271 1.00 84.50 102 PHE A C 1
ATOM 851 O O . PHE A 1 102 ? 3.693 -3.796 -4.131 1.00 84.50 102 PHE A O 1
ATOM 858 N N . ILE A 1 103 ? 5.427 -4.198 -5.495 1.00 88.56 103 ILE A N 1
ATOM 859 C CA . ILE A 1 103 ? 6.425 -4.313 -4.421 1.00 88.56 103 ILE A CA 1
ATOM 860 C C . ILE A 1 103 ? 6.515 -2.992 -3.666 1.00 88.56 103 ILE A C 1
ATOM 862 O O . ILE A 1 103 ? 6.446 -2.969 -2.437 1.00 88.56 103 ILE A O 1
ATOM 866 N N . SER A 1 104 ? 6.594 -1.889 -4.407 1.00 88.50 104 SER A N 1
ATOM 867 C CA . SER A 1 104 ? 6.658 -0.546 -3.842 1.00 88.50 104 SER A CA 1
ATOM 868 C C . SER A 1 104 ? 5.400 -0.217 -3.015 1.00 88.50 104 SER A C 1
ATOM 870 O O . SER A 1 104 ? 5.510 0.284 -1.894 1.00 88.50 104 SER A O 1
ATOM 872 N N . THR A 1 105 ? 4.210 -0.620 -3.482 1.00 90.69 105 THR A N 1
ATOM 873 C CA . THR A 1 105 ? 2.943 -0.481 -2.741 1.00 90.69 105 THR A CA 1
ATOM 874 C C . THR A 1 105 ? 2.956 -1.259 -1.422 1.00 90.69 105 THR A C 1
ATOM 876 O O . THR A 1 105 ? 2.549 -0.728 -0.386 1.00 90.69 105 THR A O 1
ATOM 879 N N . ILE A 1 106 ? 3.452 -2.503 -1.423 1.00 92.25 106 ILE A N 1
ATOM 880 C CA . ILE A 1 106 ? 3.548 -3.319 -0.201 1.00 92.25 106 ILE A CA 1
ATOM 881 C C . ILE A 1 106 ? 4.523 -2.686 0.797 1.00 92.25 106 ILE A C 1
ATOM 883 O O . ILE A 1 106 ? 4.224 -2.626 1.991 1.00 92.25 106 ILE A O 1
ATOM 887 N N . LEU A 1 107 ? 5.668 -2.183 0.324 1.00 91.62 107 LEU A N 1
ATOM 888 C CA . LEU A 1 107 ? 6.640 -1.503 1.182 1.00 91.62 107 LEU A CA 1
ATOM 889 C C . LEU A 1 107 ? 6.017 -0.281 1.862 1.00 91.62 107 LEU A C 1
ATOM 891 O O . LEU A 1 107 ? 6.196 -0.118 3.068 1.00 91.62 107 LEU A O 1
ATOM 895 N N . ILE A 1 108 ? 5.219 0.516 1.143 1.00 91.88 108 ILE A N 1
ATOM 896 C CA . ILE A 1 108 ? 4.471 1.630 1.745 1.00 91.88 108 ILE A CA 1
ATOM 897 C C . ILE A 1 108 ? 3.477 1.139 2.795 1.00 91.88 108 ILE A C 1
ATOM 899 O O . ILE A 1 108 ? 3.458 1.668 3.906 1.00 91.88 108 ILE A O 1
ATOM 903 N N . CYS A 1 109 ? 2.693 0.101 2.502 1.00 94.06 109 CYS A N 1
ATOM 904 C CA . CYS A 1 109 ? 1.762 -0.461 3.483 1.00 94.06 109 CYS A CA 1
ATOM 905 C C . CYS A 1 109 ? 2.494 -0.880 4.770 1.00 94.06 109 CYS A C 1
ATOM 907 O O . CYS A 1 109 ? 2.032 -0.624 5.886 1.00 94.06 109 CYS A O 1
ATOM 909 N N . TYR A 1 110 ? 3.688 -1.460 4.635 1.00 93.31 110 TYR A N 1
ATOM 910 C CA . TYR A 1 110 ? 4.524 -1.837 5.772 1.00 93.31 110 TYR A CA 1
ATOM 911 C C . TYR A 1 110 ? 5.137 -0.642 6.501 1.00 93.31 110 TYR A C 1
ATOM 913 O O . TYR A 1 110 ? 5.220 -0.699 7.727 1.00 93.31 110 TYR A O 1
ATOM 921 N N . LEU A 1 111 ? 5.493 0.446 5.811 1.00 92.25 111 LEU A N 1
ATOM 922 C CA . LEU A 1 111 ? 5.900 1.705 6.453 1.00 92.25 111 LEU A CA 1
ATOM 923 C C . LEU A 1 111 ? 4.768 2.305 7.285 1.00 92.25 111 LEU A C 1
ATOM 925 O O . LEU A 1 111 ? 4.980 2.733 8.415 1.00 92.25 111 LEU A O 1
ATOM 929 N N . VAL A 1 112 ? 3.549 2.286 6.751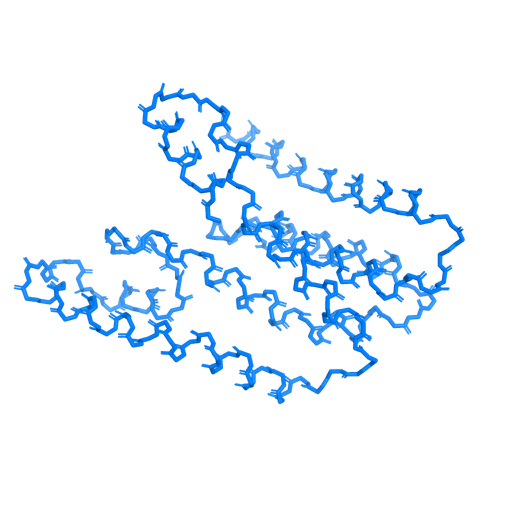 1.00 92.25 112 VAL A N 1
ATOM 930 C CA . VAL A 1 112 ? 2.373 2.852 7.417 1.00 92.25 112 VAL A CA 1
ATOM 931 C C . VAL A 1 112 ? 1.929 1.981 8.605 1.00 92.25 112 VAL A C 1
ATOM 933 O O . VAL A 1 112 ? 1.329 2.477 9.554 1.00 92.25 112 VAL A O 1
ATOM 936 N N . THR A 1 113 ? 2.286 0.693 8.639 1.00 94.56 113 THR A N 1
ATOM 937 C CA . THR A 1 113 ? 1.788 -0.269 9.640 1.00 94.56 113 THR A CA 1
ATOM 938 C C . THR A 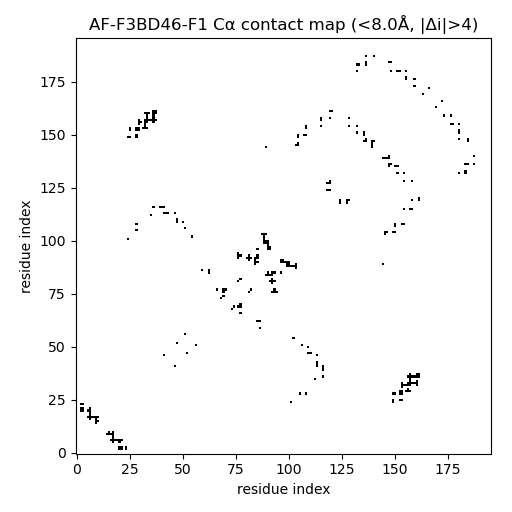1 113 ? 2.076 0.103 11.103 1.00 94.56 113 THR A C 1
ATOM 940 O O . THR A 1 113 ? 1.134 0.100 11.900 1.00 94.56 113 THR A O 1
ATOM 943 N N . PRO A 1 114 ? 3.311 0.450 11.522 1.00 92.38 114 PRO A N 1
ATOM 944 C CA . PRO A 1 114 ? 3.544 0.869 12.904 1.00 92.38 114 PRO A CA 1
ATOM 945 C C . PRO A 1 114 ? 2.848 2.189 13.254 1.00 92.38 114 PRO A C 1
ATOM 947 O O . PRO A 1 114 ? 2.417 2.358 14.394 1.00 92.38 114 PRO A O 1
ATOM 950 N N . MET A 1 115 ? 2.679 3.096 12.281 1.00 89.94 115 MET A N 1
ATOM 951 C CA . MET A 1 115 ? 1.848 4.293 12.448 1.00 89.94 115 MET A CA 1
ATOM 952 C C . MET A 1 115 ? 0.396 3.907 12.742 1.00 89.94 115 MET A C 1
ATOM 954 O O . MET A 1 115 ? -0.145 4.344 13.756 1.00 89.94 115 MET A O 1
ATOM 958 N N . LEU A 1 116 ? -0.213 3.039 11.928 1.00 92.06 116 LEU A N 1
ATOM 959 C CA . LEU A 1 116 ? -1.581 2.558 12.160 1.00 92.06 116 LEU A CA 1
ATOM 960 C C . LEU A 1 116 ? -1.721 1.926 13.543 1.00 92.06 116 LEU A C 1
ATOM 962 O O . LEU A 1 116 ? -2.642 2.261 14.276 1.00 92.06 116 LEU A O 1
ATOM 966 N N . SER A 1 117 ? -0.771 1.074 13.939 1.00 91.06 117 SER A N 1
ATOM 967 C CA . SER A 1 117 ? -0.783 0.438 15.262 1.00 91.06 117 SER A CA 1
ATOM 968 C C . SER A 1 117 ? -0.688 1.436 16.419 1.00 91.06 117 SER A C 1
ATOM 970 O O . SER A 1 117 ? -1.141 1.119 17.516 1.00 91.06 117 SER A O 1
ATOM 972 N N . LYS A 1 118 ? -0.067 2.603 16.210 1.00 88.75 118 LYS A N 1
ATOM 973 C CA . LYS A 1 118 ? 0.069 3.652 17.229 1.00 88.75 118 LYS A CA 1
ATOM 974 C C . LYS A 1 118 ? -1.174 4.539 17.310 1.00 88.75 118 LYS A C 1
ATOM 976 O O . LYS A 1 118 ? -1.566 4.918 18.409 1.00 88.75 118 LYS A O 1
ATOM 981 N N . TYR A 1 119 ? -1.756 4.893 16.163 1.00 87.69 119 TYR A N 1
ATOM 982 C CA . TYR A 1 119 ? -2.848 5.869 16.072 1.00 87.69 119 TYR A CA 1
ATOM 983 C C . TYR A 1 119 ? -4.251 5.245 16.098 1.00 87.69 119 TYR A C 1
ATOM 985 O O . TYR A 1 119 ? -5.198 5.940 16.455 1.00 87.69 119 TYR A O 1
ATOM 993 N N . LEU A 1 120 ? -4.398 3.962 15.759 1.00 87.00 120 LEU A N 1
ATOM 994 C CA . LEU A 1 120 ? -5.659 3.216 15.830 1.00 87.00 120 LEU A CA 1
ATOM 995 C C . LEU A 1 120 ? -5.610 2.257 17.030 1.00 87.00 120 LEU A C 1
ATOM 997 O O . LEU A 1 120 ? -5.312 1.074 16.872 1.00 87.00 120 LEU A O 1
ATOM 1001 N N . ASN A 1 121 ? -5.791 2.789 18.240 1.00 77.31 121 ASN A N 1
ATOM 1002 C CA . ASN A 1 121 ? -5.644 2.030 19.488 1.00 77.31 121 ASN A CA 1
ATOM 1003 C C . ASN A 1 121 ? -6.617 2.480 20.604 1.00 77.31 121 ASN A C 1
ATOM 1005 O O . ASN A 1 121 ? -6.317 2.310 21.786 1.00 77.31 121 ASN A O 1
ATOM 1009 N N . GLY A 1 122 ? -7.755 3.111 20.284 1.00 68.62 122 GLY A N 1
ATOM 1010 C CA . GLY A 1 122 ? -8.712 3.546 21.305 1.00 68.62 122 GLY A CA 1
ATOM 1011 C C . GLY A 1 122 ? -9.879 4.440 20.855 1.00 68.62 122 GLY A C 1
ATOM 1012 O O . GLY A 1 122 ? -10.414 4.372 19.756 1.00 68.62 122 GLY A O 1
ATOM 1013 N N . LYS A 1 123 ? -10.335 5.310 21.769 1.00 62.12 123 LYS A N 1
ATOM 1014 C CA . LYS A 1 123 ? -11.634 6.020 21.692 1.00 62.12 123 LYS A CA 1
ATOM 1015 C C . LYS A 1 123 ? -11.823 6.971 20.491 1.00 62.12 123 LYS A C 1
ATOM 1017 O O . LYS A 1 123 ? -12.941 7.429 20.278 1.00 62.12 123 LYS A O 1
ATOM 1022 N N . LYS A 1 124 ? -10.769 7.302 19.733 1.00 74.12 124 LYS A N 1
ATOM 1023 C CA . LYS A 1 124 ? -10.809 8.238 18.586 1.00 74.12 124 LYS A CA 1
ATOM 1024 C C . LYS A 1 124 ? -10.462 7.580 17.246 1.00 74.12 124 LYS A C 1
ATOM 1026 O O . LYS A 1 124 ? -10.175 8.283 16.278 1.00 74.12 124 LYS A O 1
ATOM 1031 N N . ASP A 1 125 ? -10.507 6.252 17.168 1.00 82.69 125 ASP A N 1
ATOM 1032 C CA . ASP A 1 125 ? -9.969 5.535 16.010 1.00 82.69 125 ASP A CA 1
ATOM 1033 C C . ASP A 1 125 ? -10.677 5.869 14.692 1.00 82.69 125 ASP A C 1
ATOM 1035 O O . ASP A 1 125 ? -10.015 5.903 13.663 1.00 82.69 125 ASP A O 1
ATOM 1039 N N . ILE A 1 126 ? -11.974 6.206 14.698 1.00 86.00 126 ILE A N 1
ATOM 1040 C CA . ILE A 1 126 ? -12.673 6.596 13.461 1.00 86.00 126 ILE A CA 1
ATOM 1041 C C . ILE A 1 126 ? -12.182 7.936 12.897 1.00 86.00 126 ILE A C 1
ATOM 1043 O O . ILE A 1 126 ? -12.022 8.068 11.689 1.00 86.00 126 ILE A O 1
ATOM 1047 N N . VAL A 1 127 ? -11.882 8.917 13.756 1.00 88.56 127 VAL A N 1
ATOM 1048 C CA . VAL A 1 127 ? -11.356 10.225 13.323 1.00 88.56 127 VAL A CA 1
ATOM 1049 C C . VAL A 1 127 ? -9.935 10.064 12.796 1.00 88.56 127 VAL A C 1
ATOM 1051 O O . VAL A 1 127 ? -9.607 10.587 11.735 1.00 88.56 127 VAL A O 1
ATOM 1054 N N . ASN A 1 128 ? -9.109 9.289 13.503 1.00 90.56 128 ASN A N 1
ATOM 1055 C CA . ASN A 1 128 ? -7.749 8.988 13.064 1.00 90.56 128 ASN A CA 1
ATOM 1056 C C . ASN A 1 128 ? -7.756 8.210 11.742 1.00 90.56 128 ASN A C 1
ATOM 1058 O O . ASN A 1 128 ? -6.962 8.510 10.857 1.00 90.56 128 ASN A O 1
ATOM 1062 N N . PHE A 1 129 ? -8.675 7.255 11.583 1.00 90.62 129 PHE A N 1
ATOM 1063 C CA . PHE A 1 129 ? -8.856 6.507 10.345 1.00 90.62 129 PHE A CA 1
ATOM 1064 C C . PHE A 1 129 ? -9.241 7.423 9.179 1.00 90.62 129 PHE A C 1
ATOM 1066 O O . PHE A 1 129 ? -8.575 7.390 8.149 1.00 90.62 129 PHE A O 1
ATOM 1073 N N . LEU A 1 130 ? -10.246 8.287 9.353 1.00 90.38 130 LEU A N 1
ATOM 1074 C CA . LEU A 1 130 ? -10.642 9.268 8.336 1.00 90.38 130 LEU A CA 1
ATOM 1075 C C . LEU A 1 130 ? -9.477 10.185 7.949 1.00 90.38 130 LEU A C 1
ATOM 1077 O O . LEU A 1 130 ? -9.224 10.385 6.765 1.00 90.38 130 LEU A O 1
ATOM 1081 N N . PHE A 1 131 ? -8.728 10.684 8.936 1.00 90.62 131 PHE A N 1
ATOM 1082 C CA . PHE A 1 131 ? -7.540 11.497 8.686 1.00 90.62 131 PHE A CA 1
ATOM 1083 C C . PHE A 1 131 ? -6.486 10.739 7.871 1.00 90.62 131 PHE A C 1
ATOM 1085 O O . PHE A 1 131 ? -5.956 11.290 6.913 1.00 90.62 131 PHE A O 1
ATOM 1092 N N . ILE A 1 132 ? -6.210 9.474 8.207 1.00 90.94 132 ILE A N 1
ATOM 1093 C CA . ILE A 1 132 ? -5.256 8.629 7.472 1.00 90.94 132 ILE A CA 1
ATOM 1094 C C . ILE A 1 132 ? -5.695 8.432 6.017 1.00 90.94 132 ILE A C 1
ATOM 1096 O O . ILE A 1 132 ? -4.868 8.572 5.121 1.00 90.94 132 ILE A O 1
ATOM 1100 N N . ILE A 1 133 ? -6.975 8.135 5.773 1.00 90.62 133 ILE A N 1
ATOM 1101 C CA . ILE A 1 133 ? -7.502 7.949 4.413 1.00 90.62 133 ILE A CA 1
ATOM 1102 C C . ILE A 1 133 ? -7.376 9.248 3.603 1.00 90.62 133 ILE A C 1
ATOM 1104 O O . ILE A 1 133 ? -6.828 9.229 2.504 1.00 90.62 133 ILE A O 1
ATOM 1108 N N . CYS A 1 134 ? -7.791 10.390 4.161 1.00 88.12 134 CYS A N 1
ATOM 1109 C CA . CYS A 1 134 ? -7.650 11.688 3.491 1.00 88.12 134 CYS A CA 1
ATOM 1110 C C . CYS A 1 134 ? -6.180 12.053 3.228 1.00 88.12 134 CYS A C 1
ATOM 1112 O O . CYS A 1 134 ? -5.844 12.575 2.167 1.00 88.12 134 CYS A O 1
ATOM 1114 N N . PHE A 1 135 ? -5.297 11.774 4.187 1.00 88.75 135 PHE A N 1
ATOM 1115 C CA . PHE A 1 135 ? -3.866 12.036 4.066 1.00 88.75 135 PHE A CA 1
ATOM 1116 C C . PHE A 1 135 ? -3.211 11.172 2.983 1.00 88.75 135 PHE A C 1
ATOM 1118 O O . PHE A 1 135 ? -2.400 11.683 2.212 1.00 88.75 135 PHE A O 1
ATOM 1125 N N . ASN A 1 136 ? -3.589 9.894 2.883 1.00 88.38 136 ASN A N 1
ATOM 1126 C CA . ASN A 1 136 ? -3.134 9.011 1.811 1.00 88.38 136 ASN A CA 1
ATOM 1127 C C . ASN A 1 136 ? -3.569 9.539 0.440 1.00 88.38 136 ASN A C 1
ATOM 1129 O O . ASN A 1 136 ? -2.724 9.664 -0.443 1.00 88.38 136 ASN A O 1
ATOM 1133 N N . GLU A 1 137 ? -4.846 9.892 0.262 1.00 84.88 137 GLU A N 1
ATOM 1134 C CA . GLU A 1 137 ? -5.326 10.439 -1.015 1.00 84.88 137 GLU A CA 1
ATOM 1135 C C . GLU A 1 137 ? -4.573 11.715 -1.406 1.00 84.88 137 GLU A C 1
ATOM 1137 O O . GLU A 1 137 ? -4.130 11.841 -2.546 1.00 84.88 137 GLU A O 1
ATOM 1142 N N . LEU A 1 138 ? -4.332 12.621 -0.452 1.00 85.69 138 LEU A N 1
ATOM 1143 C CA . LEU A 1 138 ? -3.574 13.846 -0.703 1.00 85.69 138 LEU A CA 1
ATOM 1144 C C . LEU A 1 138 ? -2.118 13.560 -1.102 1.00 85.69 138 LEU A C 1
ATOM 1146 O O . LEU A 1 138 ? -1.632 14.114 -2.082 1.00 85.69 138 LEU A O 1
ATOM 1150 N N . ILE A 1 139 ? -1.407 12.701 -0.364 1.00 87.12 139 ILE A N 1
ATOM 1151 C CA . ILE A 1 139 ? -0.001 12.385 -0.659 1.00 87.12 139 ILE A CA 1
ATOM 1152 C C . ILE A 1 139 ? 0.138 11.677 -2.003 1.00 87.12 139 ILE A C 1
ATOM 1154 O O . ILE A 1 139 ? 0.996 12.040 -2.809 1.00 87.12 139 ILE A O 1
ATOM 1158 N N . PHE A 1 140 ? -0.680 10.653 -2.243 1.00 84.81 140 PHE A N 1
ATOM 1159 C CA . PHE A 1 140 ? -0.558 9.823 -3.440 1.00 84.81 140 PHE A CA 1
ATOM 1160 C C . PHE A 1 140 ? -1.167 10.475 -4.680 1.00 84.81 140 PHE A C 1
ATOM 1162 O O . PHE A 1 140 ? -0.872 10.045 -5.791 1.00 84.81 140 PHE A O 1
ATOM 1169 N N . HIS A 1 141 ? -1.906 11.575 -4.521 1.00 82.56 141 HIS A N 1
ATOM 1170 C CA . HIS A 1 141 ? -2.183 12.492 -5.621 1.00 82.56 141 HIS A CA 1
ATOM 1171 C C . HIS A 1 141 ? -0.892 13.130 -6.172 1.00 82.56 141 HIS A C 1
ATOM 1173 O O . HIS A 1 141 ? -0.692 13.157 -7.383 1.00 82.56 141 HIS A O 1
ATOM 1179 N N . PHE A 1 142 ? 0.029 13.568 -5.302 1.00 82.06 142 PHE A N 1
ATOM 1180 C CA . PHE A 1 142 ? 1.319 14.146 -5.719 1.00 82.06 142 PHE A CA 1
ATOM 1181 C C . PHE A 1 142 ? 2.373 13.100 -6.114 1.00 82.06 142 PHE A C 1
ATOM 1183 O O . PHE A 1 142 ? 3.396 13.443 -6.707 1.00 82.06 142 PHE A O 1
ATOM 1190 N N . LEU A 1 143 ? 2.142 11.824 -5.796 1.00 81.25 143 LEU A N 1
ATOM 1191 C CA . LEU A 1 143 ? 3.032 10.710 -6.119 1.00 81.25 143 LEU A CA 1
ATOM 1192 C C . LEU A 1 143 ? 2.315 9.705 -7.038 1.00 81.25 143 LEU A C 1
ATOM 1194 O O . LEU A 1 143 ? 1.942 8.623 -6.577 1.00 81.25 143 LEU A O 1
ATOM 1198 N N . PRO A 1 144 ? 2.171 10.003 -8.346 1.00 72.00 144 PRO A N 1
ATOM 1199 C CA . PRO A 1 144 ? 1.329 9.234 -9.272 1.00 72.00 144 PRO A CA 1
ATOM 1200 C C . PRO A 1 144 ? 1.816 7.798 -9.532 1.00 72.00 144 PRO A C 1
ATOM 1202 O O . PRO A 1 144 ? 1.135 7.020 -10.192 1.00 72.00 144 PRO A O 1
ATOM 1205 N N . TYR A 1 145 ? 2.990 7.433 -9.015 1.00 73.81 145 TYR A N 1
ATOM 1206 C CA . TYR A 1 145 ? 3.527 6.072 -9.049 1.00 73.81 145 TYR A CA 1
ATOM 1207 C C . TYR A 1 145 ? 2.786 5.109 -8.112 1.00 73.81 145 TYR A C 1
ATOM 1209 O O . TYR A 1 145 ? 2.903 3.895 -8.270 1.00 73.81 145 TYR A O 1
ATOM 1217 N N . PHE A 1 146 ? 2.053 5.635 -7.129 1.00 81.19 146 PHE A N 1
ATOM 1218 C CA . PHE A 1 146 ? 1.346 4.844 -6.131 1.00 81.19 146 PHE A CA 1
ATOM 1219 C C . PHE A 1 146 ? -0.156 5.054 -6.237 1.00 81.19 146 PHE A C 1
ATOM 1221 O O . PHE A 1 146 ? -0.641 6.174 -6.393 1.00 81.19 146 PHE A O 1
ATOM 1228 N N . ASP A 1 147 ? -0.910 3.970 -6.078 1.00 82.12 147 ASP A N 1
ATOM 1229 C CA . ASP A 1 147 ? -2.356 4.072 -5.975 1.00 82.12 147 ASP A CA 1
ATOM 1230 C C . ASP A 1 147 ? -2.794 4.175 -4.509 1.00 82.12 147 ASP A C 1
ATOM 1232 O O . ASP A 1 147 ? -2.773 3.189 -3.763 1.00 82.12 147 ASP A O 1
ATOM 1236 N N . GLY A 1 148 ? -3.203 5.381 -4.101 1.00 84.94 148 GLY A N 1
ATOM 1237 C CA . GLY A 1 148 ? -3.801 5.645 -2.788 1.00 84.94 148 GLY A CA 1
ATOM 1238 C C . GLY A 1 148 ? -4.955 4.694 -2.459 1.00 84.94 148 GLY A C 1
ATOM 1239 O O . GLY A 1 148 ? -5.032 4.196 -1.333 1.00 84.94 148 GLY A O 1
ATOM 1240 N N . ALA A 1 149 ? -5.743 4.294 -3.464 1.00 85.94 149 ALA A N 1
ATOM 1241 C CA . ALA A 1 149 ? -6.856 3.370 -3.287 1.00 85.94 149 ALA A CA 1
ATOM 1242 C C . ALA A 1 149 ? -6.413 2.007 -2.730 1.00 85.94 149 ALA A C 1
ATOM 1244 O O . ALA A 1 149 ? -7.073 1.443 -1.854 1.00 85.94 149 ALA A O 1
ATOM 1245 N N . TRP A 1 150 ? -5.274 1.480 -3.187 1.00 89.81 150 TRP A N 1
ATOM 1246 C CA . TRP A 1 150 ? -4.748 0.194 -2.718 1.00 89.81 150 TRP A CA 1
ATOM 1247 C C . TRP A 1 150 ? -4.234 0.276 -1.283 1.00 89.81 150 TRP A C 1
ATOM 1249 O O . TRP A 1 150 ? -4.460 -0.630 -0.478 1.00 89.81 150 TRP A O 1
ATOM 1259 N N . ILE A 1 151 ? -3.587 1.387 -0.937 1.00 92.12 151 ILE A N 1
ATOM 1260 C CA . ILE A 1 151 ? -3.106 1.645 0.423 1.00 92.12 151 ILE A CA 1
ATOM 1261 C C . ILE A 1 151 ? -4.303 1.818 1.368 1.00 92.12 151 ILE A C 1
ATOM 1263 O O . ILE A 1 151 ? -4.300 1.291 2.481 1.00 92.12 151 ILE A O 1
ATOM 1267 N N . ASN A 1 152 ? -5.381 2.449 0.904 1.00 92.50 152 ASN A N 1
ATOM 1268 C CA . ASN A 1 152 ? -6.628 2.559 1.652 1.00 92.50 152 ASN A CA 1
ATOM 1269 C C . ASN A 1 152 ? -7.286 1.195 1.900 1.00 92.50 152 ASN A C 1
ATOM 1271 O O . ASN A 1 152 ? -7.784 0.977 3.003 1.00 92.50 152 ASN A O 1
ATOM 1275 N N . CYS A 1 153 ? -7.234 0.243 0.956 1.00 92.19 153 CYS A N 1
ATOM 1276 C CA . CYS A 1 153 ? -7.677 -1.139 1.205 1.00 92.19 153 CYS A CA 1
ATOM 1277 C C . CYS A 1 153 ? -6.903 -1.788 2.368 1.00 92.19 153 CYS A C 1
ATOM 1279 O O . CYS A 1 153 ? -7.493 -2.437 3.241 1.00 92.19 153 CYS A O 1
ATOM 1281 N N . TYR A 1 154 ? -5.585 -1.576 2.418 1.00 95.50 154 TYR A N 1
ATOM 1282 C CA . TYR A 1 154 ? -4.749 -2.033 3.527 1.00 95.50 154 TYR A CA 1
ATOM 1283 C C . TYR A 1 154 ? -5.153 -1.369 4.854 1.00 95.50 154 TYR A C 1
ATOM 1285 O O . TYR A 1 154 ? -5.443 -2.060 5.831 1.00 95.50 154 TYR A O 1
ATOM 1293 N N . CYS A 1 155 ? -5.237 -0.036 4.892 1.00 94.75 155 CYS A N 1
ATOM 1294 C CA . CYS A 1 155 ? -5.618 0.714 6.092 1.00 94.75 155 CYS A CA 1
ATOM 1295 C C . CYS A 1 155 ? -7.021 0.342 6.600 1.00 94.75 155 CYS A C 1
ATOM 1297 O O . CYS A 1 155 ? -7.212 0.183 7.805 1.00 94.75 155 CYS A O 1
ATOM 1299 N N . ALA A 1 156 ? -7.988 0.166 5.697 1.00 93.88 156 ALA A N 1
ATOM 1300 C CA . ALA A 1 156 ? -9.359 -0.219 6.021 1.00 93.88 156 ALA A CA 1
ATOM 1301 C C . ALA A 1 156 ? -9.432 -1.596 6.685 1.00 93.88 156 ALA A C 1
ATOM 1303 O O . ALA A 1 156 ? -10.047 -1.744 7.741 1.00 93.88 156 ALA A O 1
ATOM 1304 N N . SER A 1 157 ? -8.762 -2.595 6.109 1.00 94.50 157 SER A N 1
ATOM 1305 C CA . SER A 1 157 ? -8.711 -3.944 6.685 1.00 94.50 157 SER A CA 1
ATOM 1306 C C . SER A 1 157 ? -7.967 -3.990 8.027 1.00 94.50 157 SER A C 1
ATOM 1308 O O . SER A 1 157 ? -8.381 -4.710 8.938 1.00 94.50 157 SER A O 1
ATOM 1310 N N . PHE A 1 158 ? -6.918 -3.176 8.189 1.00 94.94 158 PHE A N 1
ATOM 1311 C CA . PHE A 1 158 ? -6.216 -3.011 9.462 1.00 94.94 158 PHE A CA 1
ATOM 1312 C C . PHE A 1 158 ? -7.127 -2.404 10.534 1.00 94.94 158 PHE A C 1
ATOM 1314 O O . PHE A 1 158 ? -7.188 -2.909 11.657 1.00 94.94 158 PHE A O 1
ATOM 1321 N N . TYR A 1 159 ? -7.852 -1.337 10.191 1.00 93.25 159 TYR A N 1
ATOM 1322 C CA . TYR A 1 159 ? -8.801 -0.689 11.094 1.00 93.25 159 TYR A CA 1
ATOM 1323 C C . TYR A 1 159 ? -9.938 -1.637 11.487 1.00 93.25 159 TYR A C 1
ATOM 1325 O O . TYR A 1 159 ? -10.253 -1.776 12.668 1.00 93.25 159 TYR A O 1
ATOM 1333 N N . TYR A 1 160 ? -10.485 -2.363 10.511 1.00 92.19 160 TYR A N 1
ATOM 1334 C CA . TYR A 1 160 ? -11.478 -3.406 10.739 1.00 92.19 160 TYR A CA 1
ATOM 1335 C C . TYR A 1 160 ? -11.000 -4.457 11.748 1.00 92.19 160 TYR A C 1
ATOM 1337 O O . TYR A 1 160 ? -11.679 -4.715 12.741 1.00 92.19 160 TYR A O 1
ATOM 1345 N N . ALA A 1 161 ? -9.801 -5.011 11.548 1.00 92.38 161 ALA A N 1
ATOM 1346 C CA . ALA A 1 161 ? -9.217 -5.987 12.464 1.00 92.38 161 ALA A CA 1
ATOM 1347 C C . ALA A 1 161 ? -9.091 -5.464 13.900 1.00 92.38 161 ALA A C 1
ATOM 1349 O O . ALA A 1 161 ? -9.353 -6.209 14.842 1.00 92.38 161 ALA A O 1
ATOM 1350 N N . ARG A 1 162 ? -8.720 -4.190 14.069 1.00 88.88 162 ARG A N 1
ATOM 1351 C CA . ARG A 1 162 ? -8.575 -3.555 15.386 1.00 88.88 162 ARG A CA 1
ATOM 1352 C C . ARG A 1 162 ? -9.913 -3.379 16.101 1.00 88.88 162 ARG A C 1
ATOM 1354 O O . ARG A 1 162 ? -9.989 -3.509 17.317 1.00 88.88 162 ARG A O 1
ATOM 1361 N N . MET A 1 163 ? -10.956 -3.068 15.339 1.00 87.94 163 MET A N 1
ATOM 1362 C CA . MET A 1 163 ? -12.282 -2.779 15.877 1.00 87.94 163 MET A CA 1
ATOM 1363 C C . MET A 1 163 ? -13.151 -4.022 16.045 1.00 87.94 163 MET A C 1
ATOM 1365 O O . MET A 1 163 ? -14.156 -3.938 16.742 1.00 87.94 16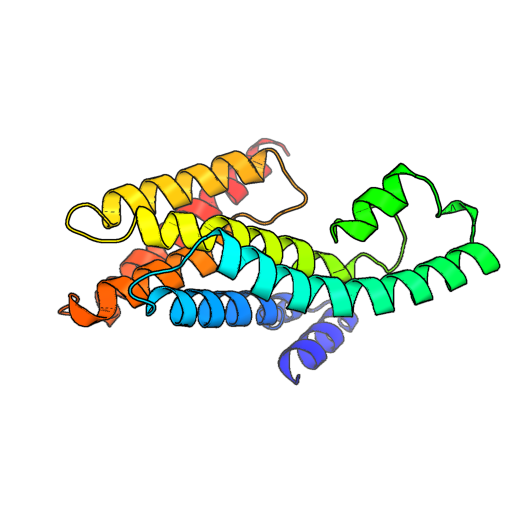3 MET A O 1
ATOM 1369 N N . LYS A 1 164 ? -12.775 -5.160 15.446 1.00 86.88 164 LYS A N 1
ATOM 1370 C CA . LYS A 1 164 ? -13.583 -6.387 15.376 1.00 86.88 164 LYS A CA 1
ATOM 1371 C C . LYS A 1 164 ? -14.228 -6.792 16.705 1.00 86.88 164 LYS A C 1
ATOM 1373 O O . LYS A 1 164 ? -15.411 -7.106 16.725 1.00 86.88 164 LYS A O 1
ATOM 1378 N N . GLU A 1 165 ? -13.484 -6.743 17.808 1.00 83.38 165 GLU A N 1
ATOM 1379 C CA . GLU A 1 165 ? -13.992 -7.123 19.138 1.00 83.38 165 GLU A CA 1
ATOM 1380 C C . GLU A 1 165 ? -14.978 -6.101 19.738 1.00 83.38 165 GLU A C 1
ATOM 1382 O O . GLU A 1 165 ? -15.800 -6.449 20.580 1.00 83.38 165 GLU A O 1
ATOM 1387 N N . ASN A 1 166 ? -14.939 -4.848 19.279 1.00 82.19 166 ASN A N 1
ATOM 1388 C CA . ASN A 1 166 ? -15.779 -3.749 19.762 1.00 82.19 166 ASN A CA 1
ATOM 1389 C C . ASN A 1 166 ? -17.034 -3.514 18.897 1.00 82.19 166 ASN A C 1
ATOM 1391 O O . ASN A 1 166 ? -17.856 -2.650 19.215 1.00 82.19 166 ASN A O 1
ATOM 1395 N N . ILE A 1 167 ? -17.188 -4.236 17.783 1.00 84.12 167 ILE A N 1
ATOM 1396 C CA . ILE A 1 167 ? -18.275 -4.026 16.823 1.00 84.12 167 ILE A CA 1
ATOM 1397 C C . ILE A 1 167 ? -19.480 -4.906 17.176 1.00 84.12 167 ILE A C 1
ATOM 1399 O O . ILE A 1 167 ? -19.398 -6.129 17.184 1.00 84.12 167 ILE A O 1
ATOM 1403 N N . LYS A 1 168 ? -20.647 -4.280 17.388 1.00 81.19 168 LYS A N 1
ATOM 1404 C CA . LYS A 1 168 ? -21.922 -4.999 17.592 1.00 81.19 168 LYS A CA 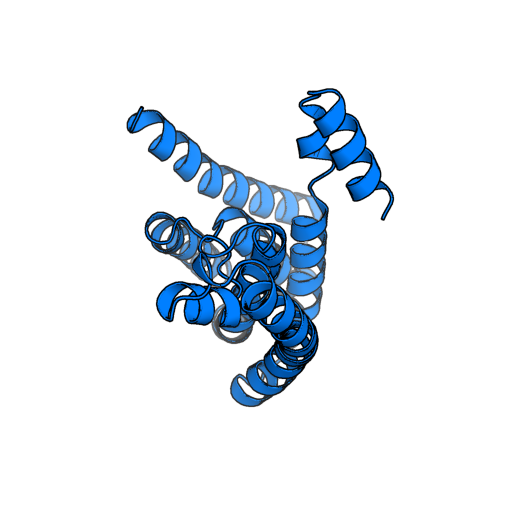1
ATOM 1405 C C . LYS A 1 168 ? -22.509 -5.573 16.299 1.00 81.19 168 LYS A C 1
ATOM 1407 O O . LYS A 1 168 ? -23.127 -6.630 16.325 1.00 81.19 168 LYS A O 1
ATOM 1412 N N . ASN A 1 169 ? -22.368 -4.853 15.184 1.00 87.75 169 ASN A N 1
ATOM 1413 C CA . ASN A 1 169 ? -22.887 -5.256 13.876 1.00 87.75 169 ASN A CA 1
ATOM 1414 C C . ASN A 1 169 ? -21.781 -5.172 12.822 1.00 87.75 169 ASN A C 1
ATOM 1416 O O . ASN A 1 169 ? -21.505 -4.109 12.263 1.00 87.75 169 ASN A O 1
ATOM 1420 N N . ASP A 1 170 ? -21.167 -6.323 12.576 1.00 86.69 170 ASP A N 1
ATOM 1421 C CA . ASP A 1 170 ? -20.002 -6.480 11.712 1.00 86.69 170 ASP A CA 1
ATOM 1422 C C . ASP A 1 170 ? -20.279 -6.030 10.271 1.00 86.69 170 ASP A C 1
ATOM 1424 O O . ASP A 1 170 ? -19.535 -5.241 9.688 1.00 86.69 170 ASP A O 1
ATOM 1428 N N . LYS A 1 171 ? -21.432 -6.434 9.724 1.00 87.25 171 LYS A N 1
ATOM 1429 C CA . LYS A 1 171 ? -21.833 -6.118 8.346 1.00 87.25 171 LYS A CA 1
ATOM 1430 C C . LYS A 1 171 ? -22.007 -4.618 8.126 1.00 87.25 171 LYS A C 1
A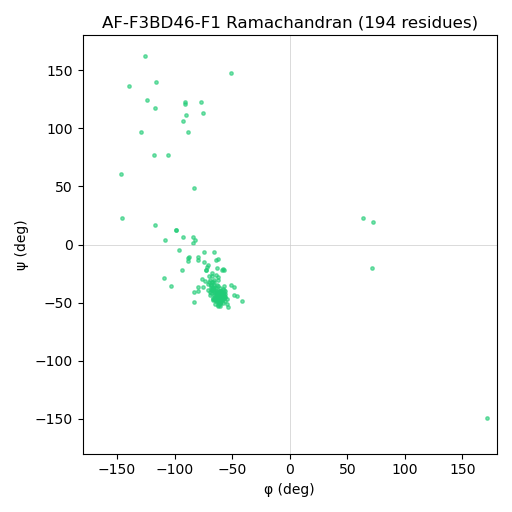TOM 1432 O O . LYS A 1 171 ? -21.531 -4.092 7.125 1.00 87.25 171 LYS A O 1
ATOM 1437 N N . LEU A 1 172 ? -22.672 -3.931 9.059 1.00 85.00 172 LEU A N 1
ATOM 1438 C CA . LEU A 1 172 ? -22.891 -2.485 8.964 1.00 85.00 172 LEU A CA 1
ATOM 1439 C C . LEU A 1 172 ? -21.572 -1.712 9.079 1.00 85.00 172 LEU A C 1
ATOM 1441 O O . LEU A 1 172 ? -21.357 -0.743 8.355 1.00 85.00 172 LEU A O 1
ATOM 1445 N N . PHE A 1 173 ? -20.670 -2.151 9.959 1.00 86.38 173 PHE A N 1
ATOM 1446 C CA . PHE A 1 173 ? -19.360 -1.523 10.099 1.00 86.38 173 PHE A CA 1
ATOM 1447 C C . PHE A 1 173 ? -18.516 -1.682 8.831 1.00 86.38 173 PHE A C 1
ATOM 1449 O O . PHE A 1 173 ? -17.970 -0.696 8.335 1.00 86.38 173 PHE A O 1
ATOM 1456 N N . ILE A 1 174 ? -18.462 -2.894 8.270 1.00 86.38 174 ILE A N 1
ATOM 1457 C CA . ILE A 1 174 ? -17.780 -3.157 6.996 1.00 86.38 174 ILE A CA 1
ATOM 1458 C C . ILE A 1 174 ? -18.378 -2.280 5.893 1.00 86.38 174 ILE A C 1
ATOM 1460 O O . ILE A 1 174 ? -17.630 -1.610 5.186 1.00 86.38 174 ILE A O 1
ATOM 1464 N N . ALA A 1 175 ? -19.710 -2.211 5.788 1.00 86.19 175 ALA A N 1
ATOM 1465 C CA . ALA A 1 175 ? -20.383 -1.373 4.798 1.00 86.19 175 ALA A CA 1
ATOM 1466 C C . ALA A 1 175 ? -19.985 0.108 4.919 1.00 86.19 175 ALA A C 1
ATOM 1468 O O . ALA A 1 175 ? -19.701 0.748 3.907 1.00 86.19 175 ALA A O 1
ATOM 1469 N N . ASN A 1 176 ? -19.884 0.640 6.140 1.00 86.50 176 ASN A N 1
ATOM 1470 C CA . ASN A 1 176 ? -19.452 2.020 6.373 1.00 86.50 176 ASN A CA 1
ATOM 1471 C C . ASN A 1 176 ? -17.986 2.246 5.977 1.00 86.50 176 ASN A C 1
ATOM 1473 O O . ASN A 1 176 ? -17.685 3.214 5.283 1.00 86.50 176 ASN A O 1
ATOM 1477 N N . VAL A 1 177 ? -17.073 1.349 6.364 1.00 86.50 177 VAL A N 1
ATOM 1478 C CA . VAL A 1 177 ? -15.646 1.444 5.999 1.00 86.50 177 VAL A CA 1
ATOM 1479 C C . VAL A 1 177 ? -15.455 1.342 4.479 1.00 86.50 177 VAL A C 1
ATOM 1481 O O . VAL A 1 177 ? -14.701 2.122 3.892 1.00 86.50 177 VAL A O 1
ATOM 1484 N N . CYS A 1 178 ? -16.173 0.429 3.820 1.00 87.12 178 CYS A N 1
ATOM 1485 C CA . CYS A 1 178 ? -16.195 0.323 2.362 1.00 87.12 178 CYS A CA 1
ATOM 1486 C C . CYS A 1 178 ? -16.749 1.598 1.715 1.00 87.12 178 CYS A C 1
ATOM 1488 O O . CYS A 1 178 ? -16.150 2.112 0.779 1.00 87.12 178 CYS A O 1
ATOM 1490 N N . SER A 1 179 ? -17.840 2.158 2.239 1.00 86.19 179 SER A N 1
ATOM 1491 C CA . SER A 1 179 ? -18.431 3.390 1.698 1.00 86.19 179 SER A CA 1
ATOM 1492 C C . SER A 1 179 ? -17.470 4.576 1.810 1.00 86.19 179 SER A C 1
ATOM 1494 O O . SER A 1 179 ? -17.283 5.303 0.840 1.00 86.19 179 SER A O 1
ATOM 1496 N N . ILE A 1 180 ? -16.797 4.735 2.956 1.00 86.69 180 ILE A N 1
ATOM 1497 C CA . ILE A 1 180 ? -15.788 5.785 3.174 1.00 86.69 180 ILE A CA 1
ATOM 1498 C C . ILE A 1 180 ? -14.634 5.652 2.176 1.00 86.69 180 ILE A C 1
ATOM 1500 O O . ILE A 1 180 ? -14.232 6.639 1.565 1.00 86.69 180 ILE A O 1
ATOM 1504 N N . THR A 1 181 ? -14.102 4.441 1.997 1.00 83.50 181 THR A N 1
ATOM 1505 C CA . THR A 1 181 ? -12.981 4.212 1.070 1.00 83.50 181 THR A CA 1
ATOM 1506 C C . THR A 1 181 ? -13.384 4.409 -0.389 1.00 83.50 181 THR A C 1
ATOM 1508 O O . THR A 1 181 ? -12.633 5.024 -1.138 1.00 83.50 181 THR A O 1
ATOM 1511 N N . ILE A 1 182 ? -14.583 3.973 -0.789 1.00 86.25 182 ILE A N 1
ATOM 1512 C CA . ILE A 1 182 ? -15.123 4.230 -2.132 1.00 86.25 182 ILE A CA 1
ATOM 1513 C C . ILE A 1 182 ? -15.270 5.735 -2.371 1.00 86.25 182 ILE A C 1
ATOM 1515 O O . ILE A 1 182 ? -14.821 6.227 -3.404 1.00 86.25 182 ILE A O 1
ATOM 1519 N N . LEU A 1 183 ? -15.852 6.475 -1.421 1.00 86.50 183 LEU A N 1
ATOM 1520 C CA . LEU A 1 183 ? -16.018 7.927 -1.526 1.00 86.50 183 LEU A CA 1
ATOM 1521 C C . LEU A 1 183 ? -14.669 8.645 -1.645 1.00 86.50 183 LEU A C 1
ATOM 1523 O O . LEU A 1 183 ? -14.503 9.461 -2.548 1.00 86.50 183 LEU A O 1
ATOM 1527 N N . ALA A 1 184 ? -13.697 8.304 -0.795 1.00 82.00 184 ALA A N 1
ATOM 1528 C CA . ALA A 1 184 ? -12.355 8.884 -0.847 1.00 82.00 184 ALA A CA 1
ATOM 1529 C C . ALA A 1 184 ? -11.688 8.649 -2.213 1.00 82.00 184 ALA A C 1
ATOM 1531 O O . ALA A 1 184 ? -11.212 9.589 -2.842 1.00 82.00 184 ALA A O 1
ATOM 1532 N N . ASN A 1 185 ? -11.753 7.418 -2.723 1.00 79.12 185 ASN A N 1
ATOM 1533 C CA . ASN A 1 185 ? -11.171 7.068 -4.019 1.00 79.12 185 ASN A CA 1
ATOM 1534 C C . ASN A 1 185 ? -11.935 7.703 -5.201 1.00 79.12 185 ASN A C 1
ATOM 1536 O O . ASN A 1 185 ? -11.352 7.959 -6.253 1.00 79.12 185 ASN A O 1
ATOM 1540 N N . SER A 1 186 ? -13.235 7.981 -5.046 1.00 80.81 186 SER A N 1
ATOM 1541 C CA . SER A 1 186 ? -14.045 8.644 -6.079 1.00 80.81 186 SER A CA 1
ATOM 1542 C C . SER A 1 186 ? -13.611 10.094 -6.298 1.00 80.81 186 SER A C 1
ATOM 1544 O O . SER A 1 186 ? -13.649 10.572 -7.429 1.00 80.81 186 SER A O 1
ATOM 1546 N N . ILE A 1 187 ? -13.132 10.777 -5.250 1.00 74.38 187 ILE A N 1
ATOM 1547 C CA . ILE A 1 187 ? -12.591 12.141 -5.353 1.00 74.38 187 ILE A CA 1
ATOM 1548 C C . ILE A 1 187 ? -11.405 12.169 -6.322 1.00 74.38 187 ILE A C 1
ATOM 1550 O O . ILE A 1 187 ? -11.336 13.046 -7.175 1.00 74.38 187 ILE A O 1
ATOM 1554 N N . LYS A 1 188 ? -10.511 11.174 -6.262 1.00 70.81 188 LYS A N 1
ATOM 1555 C CA . LYS A 1 188 ? -9.385 11.054 -7.198 1.00 70.81 188 LYS A CA 1
ATOM 1556 C C . LYS A 1 188 ? -9.854 10.935 -8.652 1.00 70.81 188 LYS A C 1
ATOM 1558 O O . LYS A 1 188 ? -9.266 11.562 -9.527 1.00 70.81 188 LYS A O 1
ATOM 1563 N N . ILE A 1 189 ? -10.912 10.161 -8.913 1.00 73.62 189 ILE A N 1
ATOM 1564 C CA . ILE A 1 189 ? -11.485 10.009 -10.262 1.00 73.62 189 ILE A CA 1
ATOM 1565 C C . ILE A 1 189 ? -12.054 11.343 -10.753 1.00 73.62 189 ILE A C 1
ATOM 1567 O O . ILE A 1 189 ? -11.784 11.734 -11.885 1.00 73.62 189 ILE A O 1
ATOM 1571 N N . LEU A 1 190 ? -12.796 12.054 -9.899 1.00 74.44 190 LEU A N 1
ATOM 1572 C CA . LEU A 1 190 ? -13.368 13.361 -10.232 1.00 74.44 190 LEU A CA 1
ATOM 1573 C C . LEU A 1 190 ? -12.281 14.402 -10.519 1.00 74.44 190 LEU A C 1
ATOM 1575 O O . LEU A 1 190 ? -12.343 15.063 -11.549 1.00 74.44 190 LEU A O 1
ATOM 1579 N N . LEU A 1 191 ? -11.243 14.472 -9.681 1.00 70.00 191 LEU A N 1
ATOM 1580 C CA . LEU A 1 191 ? -10.106 15.368 -9.901 1.00 70.00 191 LEU A CA 1
ATOM 1581 C C . LEU A 1 191 ? -9.401 15.063 -11.228 1.00 70.00 191 LEU A C 1
ATOM 1583 O O . LEU A 1 191 ? -9.075 15.978 -11.967 1.00 70.00 191 LEU A O 1
ATOM 1587 N N . VAL A 1 192 ? -9.198 13.790 -11.582 1.00 68.44 192 VAL A N 1
ATOM 1588 C CA . VAL A 1 192 ? -8.586 13.417 -12.873 1.00 68.44 192 VAL A CA 1
ATOM 1589 C C . VAL A 1 192 ? -9.468 13.801 -14.071 1.00 68.44 192 VAL A C 1
ATOM 1591 O O . VAL A 1 192 ? -8.932 14.117 -15.133 1.00 68.44 192 VAL A O 1
ATOM 1594 N N . LEU A 1 193 ? -10.796 13.776 -13.922 1.00 62.91 193 LEU A N 1
ATOM 1595 C CA . LEU A 1 193 ? -11.737 14.181 -14.973 1.00 62.91 193 LEU A CA 1
ATOM 1596 C C . LEU A 1 193 ? -11.782 15.701 -15.179 1.00 62.91 193 LEU A C 1
ATOM 1598 O O . LEU A 1 193 ? -11.982 16.128 -16.307 1.00 62.91 193 LEU A O 1
ATOM 1602 N N . GLU A 1 194 ? -11.559 16.506 -14.137 1.00 58.97 194 GLU A N 1
ATOM 1603 C CA . GLU A 1 194 ? -11.518 17.976 -14.245 1.00 58.97 194 GLU A CA 1
ATOM 1604 C C . GLU A 1 194 ? -10.273 18.506 -14.983 1.00 58.97 194 GLU A C 1
ATOM 1606 O O . GLU A 1 194 ? -10.273 19.644 -15.447 1.00 58.97 194 GLU A O 1
ATOM 1611 N N . TYR A 1 195 ? -9.223 17.689 -15.125 1.00 53.22 195 TYR A N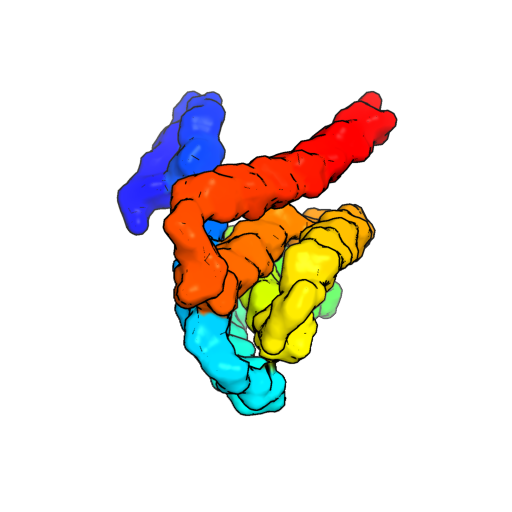 1
ATOM 1612 C CA . TYR A 1 195 ? -7.989 18.032 -15.851 1.00 53.22 195 TYR A CA 1
ATOM 1613 C C . TYR A 1 195 ? -7.928 17.474 -17.290 1.00 53.22 195 TYR A C 1
ATOM 1615 O O . TYR A 1 195 ? -6.856 17.497 -17.904 1.00 53.22 195 TYR A O 1
ATOM 1623 N N . LYS A 1 196 ? -9.043 16.971 -17.837 1.00 44.22 196 LYS A N 1
ATOM 1624 C CA . LYS A 1 196 ? -9.189 16.588 -19.253 1.00 44.22 196 LYS A CA 1
ATOM 1625 C C . LYS A 1 196 ? -10.150 17.518 -19.977 1.00 44.22 196 LYS A C 1
ATOM 1627 O O . LYS A 1 196 ? -9.854 17.810 -21.155 1.00 44.22 196 LYS A O 1
#

Radius of gyration: 18.71 Å; Cα contacts (8 Å, |Δi|>4): 179; chains: 1; bounding box: 48×37×48 Å

Sequence (196 aa):
MSMIVVCHILQFYGNELAYWFNVGVQIFLIISGYLYGQKSRINSIEFYKKNFKKILCDYWICLIVVLLFYQLYTPQYINFENVIKAIFGVSNGIPGLGHYWFISTILICYLVTPMLSKYLNGKKDIVNFLFIICFNELIFHFLPYFDGAWINCYCASFYYARMKENIKNDKLFIANVCSITILANSIKILLVLEYK

pLDDT: mean 85.9, std 8.28, range [44.22, 95.81]

Secondary structure (DSSP, 8-state):
-HHHHHHHHHHHTT-THHHHH--HHHHHHHHHHHHHHT-S---HHHHHHHHHHHHHHHHHHHHHHHHHHHHHH-GGG--HHHHHHHHTT--SSSTTGGGGHHHHHHHHHHHHHHHHHHHSSSTTHHHHHHHHHHHHHHHHHH-TTS-HHHHHHHHHHHHHHHHGGG-S-HHHHHHHHHHHHHHHHHHHHHHHHHT-

Foldseek 3Di:
DVLQVVLVVCVVVVHPCSVVSVCVLLVVLLVVLLVLLLDLADDLVVLLVVVVCVLLVVQVVVVVVVVVVCVVPPVVLDDPVCNVCSSLQQHPRHPPSVVSLSSNVVSVLSNCSNVLSVQLADDCNVVSLLVVLLVLLVVCLVVVSDDSLSSLSNSLSSSLSNCVVVDPDSVVSNVVSVVSSVVSSVVVVVVVVVVD